Protein AF-A0A1I6QW12-F1 (afdb_monomer_lite)

Sequence (190 aa):
MIPVTSSFINIHQKLDKLRIGLKKIKLLVENQDINAIDSLYLLLKDVEDTFRKNQINEYVQLASYRSKILASQIAYDRKVPLKSDQLDTVLNILPSANQTLNNVMKPLEDRIQESQIIIKMLVNKAYDSNMIQWNDGLNFPDFIHALWRLFLKHENFKQQTLLVLDRITEDDALQLLAKEVNQAQVSKQY

Foldseek 3Di:
DFDQPDFLVVLLVQLVVLLVLLVVLVVCLVVLNLVSLVSLLVSLVSVLVSCVVRVNPLSVVSVVLNVLSVVVVVVCVPDNDDSVVSSVSSVVVSVVSSVSSCVVNVLSVVLLVLLLVLLLVLLVVCVVVVVDDDDPPDDLLVSLVVSLVCLCPPPVRNVSSVVNSVRHPPVSSSVSNSVSNVVVVVVVVD

Organism: NCBI:txid376730

pLDDT: mean 86.82, std 12.02, range [39.28, 96.5]

Secondary structure (DSSP, 8-state):
---TTS-HHHHHHHHHHHHHHHHHHHHHHHTT-THHHHHHHHHHHHHHHHHHHTT-TTHHHHHHHHHHHHHHHHTTTTS---HHHHHHHHHHHHHHHHHHHHHHHHHHHHHHHHHHHHHHHHHHHHHHTT-----TTS-HHHHHHHHHHHHHHSHHHHHHHHHHHTTS-HHHHHHHHHHHHHHHHHHT--

Radius of gyration: 22.64 Å; chains: 1; bounding box: 50×29×68 Å

Structure (mmCIF, N/CA/C/O backbone):
data_AF-A0A1I6QW12-F1
#
_entry.id   AF-A0A1I6QW12-F1
#
loop_
_atom_site.group_PDB
_atom_site.id
_atom_site.type_symbol
_atom_site.label_atom_id
_atom_site.label_alt_id
_atom_site.label_comp_id
_atom_site.label_asym_id
_atom_site.label_entity_id
_atom_site.label_seq_id
_atom_site.pdbx_PDB_ins_code
_atom_site.Cartn_x
_atom_site.Cartn_y
_atom_site.Cartn_z
_atom_site.occupancy
_atom_site.B_iso_or_equiv
_atom_site.auth_seq_id
_atom_site.auth_comp_id
_atom_site.auth_asym_id
_atom_site.auth_atom_id
_atom_site.pdbx_PDB_model_num
ATOM 1 N N . MET A 1 1 ? -7.940 9.978 -7.496 1.00 49.19 1 MET A N 1
ATOM 2 C CA . MET A 1 1 ? -8.727 9.742 -6.266 1.00 49.19 1 MET A CA 1
ATOM 3 C C . MET A 1 1 ? -8.928 8.243 -6.170 1.00 49.19 1 MET A C 1
ATOM 5 O O . MET A 1 1 ? -9.437 7.681 -7.128 1.00 49.19 1 MET A O 1
ATOM 9 N N . ILE A 1 2 ? -8.443 7.593 -5.110 1.00 58.66 2 ILE A N 1
ATOM 10 C CA . ILE A 1 2 ? -8.589 6.137 -4.952 1.00 58.66 2 ILE A CA 1
ATOM 11 C C . ILE A 1 2 ? -10.010 5.870 -4.450 1.00 58.66 2 ILE A C 1
ATOM 13 O O . ILE A 1 2 ? -10.412 6.512 -3.475 1.00 58.66 2 ILE A O 1
ATOM 17 N N . PRO A 1 3 ? -10.790 5.000 -5.111 1.00 59.12 3 PRO A N 1
ATOM 18 C CA . PRO A 1 3 ? -12.142 4.699 -4.670 1.00 59.12 3 PRO A CA 1
ATOM 19 C C . PRO A 1 3 ? -12.113 4.061 -3.276 1.00 59.12 3 PRO A C 1
ATOM 21 O O . PRO A 1 3 ? -11.285 3.197 -2.993 1.00 59.12 3 PRO A O 1
ATOM 24 N N . VAL A 1 4 ? -13.055 4.462 -2.417 1.00 56.00 4 VAL A N 1
ATOM 25 C CA . VAL A 1 4 ? -13.191 3.978 -1.025 1.00 56.00 4 VAL A CA 1
ATOM 26 C C . VAL A 1 4 ? -13.563 2.485 -0.960 1.00 56.00 4 VAL A C 1
ATOM 28 O O . VAL A 1 4 ? -13.668 1.910 0.107 1.00 56.00 4 VAL A O 1
ATOM 31 N N . THR A 1 5 ? -13.747 1.816 -2.098 1.00 56.94 5 THR A N 1
ATOM 32 C CA . THR A 1 5 ? -14.030 0.376 -2.176 1.00 56.94 5 THR A CA 1
ATOM 33 C C . THR A 1 5 ? -12.775 -0.495 -2.194 1.00 56.94 5 THR A C 1
ATOM 35 O O . THR A 1 5 ? -12.882 -1.707 -2.032 1.00 56.94 5 THR A O 1
ATOM 38 N N . SER A 1 6 ? -11.592 0.078 -2.427 1.00 73.75 6 SER A N 1
ATOM 39 C CA . SER A 1 6 ? -10.341 -0.682 -2.450 1.00 73.75 6 SER A CA 1
ATOM 40 C C . SER A 1 6 ? -9.629 -0.606 -1.103 1.00 73.75 6 SER A C 1
ATOM 42 O O . SER A 1 6 ? -9.458 0.483 -0.564 1.00 73.75 6 SER A O 1
ATOM 44 N N . SER A 1 7 ? -9.151 -1.745 -0.594 1.00 86.00 7 SER A N 1
ATOM 45 C CA . SER A 1 7 ? -8.370 -1.789 0.650 1.00 86.00 7 SER A CA 1
ATOM 46 C C . SER A 1 7 ? -7.089 -0.955 0.530 1.00 86.00 7 SER A C 1
ATOM 48 O O . SER A 1 7 ? -6.171 -1.282 -0.231 1.00 86.00 7 SER A O 1
ATOM 50 N N . PHE A 1 8 ? -7.026 0.121 1.311 1.00 85.56 8 PHE A N 1
ATOM 51 C CA . PHE A 1 8 ? -5.913 1.064 1.358 1.00 85.56 8 PHE A CA 1
ATOM 52 C C . PHE A 1 8 ? -4.656 0.375 1.888 1.00 85.56 8 PHE A C 1
ATOM 54 O O . PHE A 1 8 ? -3.565 0.595 1.358 1.00 85.56 8 PHE A O 1
ATOM 61 N N . ILE A 1 9 ? -4.810 -0.507 2.881 1.00 88.56 9 ILE A N 1
ATOM 62 C CA . ILE A 1 9 ? -3.699 -1.244 3.490 1.00 88.56 9 ILE A CA 1
ATOM 63 C C . ILE A 1 9 ? -3.095 -2.225 2.485 1.00 88.56 9 ILE A C 1
ATOM 65 O O . ILE A 1 9 ? -1.875 -2.259 2.318 1.00 88.56 9 ILE A O 1
ATOM 69 N N . ASN A 1 10 ? -3.922 -2.979 1.759 1.00 88.69 10 ASN A N 1
ATOM 70 C CA . ASN A 1 10 ? -3.430 -3.928 0.759 1.00 88.69 10 ASN A CA 1
ATOM 71 C C . ASN A 1 10 ? -2.716 -3.222 -0.399 1.00 88.69 10 ASN A C 1
ATOM 73 O O . ASN A 1 10 ? -1.667 -3.689 -0.856 1.00 88.69 10 ASN A O 1
ATOM 77 N N . ILE A 1 11 ? -3.251 -2.084 -0.861 1.00 90.44 11 ILE A N 1
ATOM 78 C CA . ILE A 1 11 ? -2.575 -1.258 -1.868 1.00 90.44 11 ILE A CA 1
ATOM 79 C C . ILE A 1 11 ? -1.228 -0.788 -1.319 1.00 90.44 11 ILE A C 1
ATOM 81 O O . ILE A 1 11 ? -0.208 -1.008 -1.971 1.00 90.44 11 ILE A O 1
ATOM 85 N N . HIS A 1 12 ? -1.201 -0.196 -0.122 1.00 91.50 12 HIS A N 1
ATOM 86 C CA . HIS A 1 12 ? 0.024 0.310 0.500 1.00 91.50 12 HIS A CA 1
ATOM 87 C C . HIS A 1 12 ? 1.099 -0.775 0.629 1.00 91.50 12 HIS A C 1
ATOM 89 O O . HIS A 1 12 ? 2.212 -0.585 0.143 1.00 91.50 12 HIS A O 1
ATOM 95 N N . GLN A 1 13 ? 0.754 -1.949 1.162 1.00 90.00 13 GLN A N 1
ATOM 96 C CA . GLN A 1 13 ? 1.680 -3.078 1.302 1.00 90.00 13 GLN A CA 1
ATOM 97 C C . GLN A 1 13 ? 2.238 -3.550 -0.043 1.00 90.00 13 GLN A C 1
ATOM 99 O O . GLN A 1 13 ? 3.419 -3.893 -0.156 1.00 90.00 13 GLN A O 1
ATOM 104 N N . LYS A 1 14 ? 1.398 -3.588 -1.082 1.00 90.94 14 LYS A N 1
ATOM 105 C CA . LYS A 1 14 ? 1.844 -3.976 -2.420 1.00 90.94 14 LYS A CA 1
ATOM 106 C C . LYS A 1 14 ? 2.794 -2.934 -3.008 1.00 90.94 14 LYS A C 1
ATOM 108 O O . LYS A 1 14 ? 3.833 -3.304 -3.553 1.00 90.94 14 LYS A O 1
ATOM 113 N N . LEU A 1 15 ? 2.468 -1.651 -2.870 1.00 91.75 15 LEU A N 1
ATOM 114 C CA . LEU A 1 15 ? 3.310 -0.552 -3.338 1.00 91.75 15 LEU A CA 1
ATOM 115 C C . LEU A 1 15 ? 4.634 -0.471 -2.571 1.00 91.75 15 LEU A C 1
ATOM 117 O O . LEU A 1 15 ? 5.663 -0.204 -3.185 1.00 91.75 15 LEU A O 1
ATOM 121 N N . ASP A 1 16 ? 4.654 -0.796 -1.279 1.00 91.69 16 ASP A N 1
ATOM 122 C CA . ASP A 1 16 ? 5.886 -0.832 -0.490 1.00 91.69 16 ASP A CA 1
ATOM 123 C C . ASP A 1 16 ? 6.863 -1.919 -0.974 1.00 91.69 16 ASP A C 1
ATOM 125 O O . ASP A 1 16 ? 8.057 -1.661 -1.156 1.00 91.69 16 ASP A O 1
ATOM 129 N N . LYS A 1 17 ? 6.359 -3.113 -1.318 1.00 90.69 17 LYS A N 1
ATOM 130 C CA . LYS A 1 17 ? 7.177 -4.160 -1.963 1.00 90.69 17 LYS A CA 1
ATOM 131 C C . LYS A 1 17 ? 7.784 -3.673 -3.281 1.00 90.69 17 LYS A C 1
ATOM 133 O O . LYS A 1 17 ? 8.955 -3.935 -3.559 1.00 90.69 17 LYS A O 1
ATOM 138 N N . LEU A 1 18 ? 7.011 -2.933 -4.075 1.00 89.50 18 LEU A N 1
ATOM 139 C CA . LEU A 1 18 ? 7.469 -2.380 -5.352 1.00 89.50 18 LEU A CA 1
ATOM 140 C C . LEU A 1 18 ? 8.485 -1.240 -5.149 1.00 89.50 18 LEU A C 1
ATOM 142 O O . LEU A 1 18 ? 9.476 -1.166 -5.875 1.00 89.50 18 LEU A O 1
ATOM 146 N N . ARG A 1 19 ? 8.324 -0.422 -4.100 1.00 91.38 19 ARG A N 1
ATOM 147 C CA . ARG A 1 19 ? 9.298 0.596 -3.668 1.00 91.38 19 ARG A CA 1
ATOM 148 C C . ARG A 1 19 ? 10.650 -0.025 -3.313 1.00 91.38 19 ARG A C 1
ATOM 150 O O . ARG A 1 19 ? 11.693 0.513 -3.683 1.00 91.38 19 ARG A O 1
ATOM 157 N N . ILE A 1 20 ? 10.654 -1.177 -2.638 1.00 92.31 20 ILE A N 1
ATOM 158 C CA . ILE A 1 20 ? 11.878 -1.956 -2.379 1.00 92.31 20 ILE A CA 1
ATOM 159 C C . ILE A 1 20 ? 12.493 -2.451 -3.698 1.00 92.31 20 ILE A C 1
ATOM 161 O O . ILE A 1 20 ? 13.712 -2.397 -3.860 1.00 92.31 20 ILE A O 1
ATOM 165 N N . GLY A 1 21 ? 11.669 -2.880 -4.658 1.00 92.19 21 GLY A N 1
ATOM 166 C CA . GLY A 1 21 ? 12.107 -3.250 -6.008 1.00 92.19 21 GLY A CA 1
ATOM 167 C C . GLY A 1 21 ? 12.866 -2.127 -6.723 1.00 92.19 21 GLY A C 1
ATOM 168 O O . GLY A 1 21 ? 13.949 -2.368 -7.253 1.00 92.19 21 GLY A O 1
ATOM 169 N N . LEU A 1 22 ? 12.371 -0.885 -6.660 1.00 91.81 22 LEU A N 1
ATOM 170 C CA . LEU A 1 22 ? 13.052 0.277 -7.256 1.00 91.81 22 LEU A CA 1
ATOM 171 C C . LEU A 1 22 ? 14.438 0.517 -6.642 1.00 91.81 22 LEU A C 1
ATOM 173 O O . LEU A 1 22 ? 15.385 0.826 -7.364 1.00 91.81 22 LEU A O 1
ATOM 177 N N . LYS A 1 23 ? 14.592 0.320 -5.326 1.00 92.31 23 LYS A N 1
ATOM 178 C CA . LYS A 1 23 ? 15.905 0.412 -4.662 1.00 92.31 23 LYS A CA 1
ATOM 179 C C . LYS A 1 23 ? 16.877 -0.652 -5.175 1.00 92.31 23 LYS A C 1
ATOM 181 O O . LYS A 1 23 ? 18.044 -0.347 -5.386 1.00 92.31 23 LYS A O 1
ATOM 186 N N . LYS A 1 24 ? 16.400 -1.879 -5.411 1.00 94.12 24 LYS A N 1
ATOM 187 C CA . LYS A 1 24 ? 17.226 -2.956 -5.981 1.00 94.12 24 LYS A CA 1
ATOM 188 C C . LYS A 1 24 ? 17.674 -2.630 -7.404 1.00 94.12 24 LYS A C 1
ATOM 190 O O . LYS A 1 24 ? 18.840 -2.815 -7.718 1.00 94.12 24 LYS A O 1
ATOM 195 N N . ILE A 1 25 ? 16.783 -2.089 -8.235 1.00 94.06 25 ILE A N 1
ATOM 196 C CA . ILE A 1 25 ? 17.134 -1.665 -9.599 1.00 94.06 25 ILE A CA 1
ATOM 197 C C . ILE A 1 25 ? 18.192 -0.565 -9.569 1.00 94.06 25 ILE A C 1
ATOM 199 O O . ILE A 1 25 ? 19.127 -0.615 -10.358 1.00 94.06 25 ILE A O 1
ATOM 203 N N . LYS A 1 26 ? 18.095 0.390 -8.636 1.00 92.81 26 LYS A N 1
ATOM 204 C CA . LYS A 1 26 ? 19.129 1.419 -8.466 1.00 92.81 26 LYS A CA 1
ATOM 205 C C . LYS A 1 26 ? 20.518 0.802 -8.262 1.00 92.81 26 LYS A C 1
ATOM 207 O O . LYS A 1 26 ? 21.461 1.237 -8.907 1.00 92.81 26 LYS A O 1
ATOM 212 N N . LEU A 1 27 ? 20.623 -0.240 -7.434 1.00 93.31 27 LEU A N 1
ATOM 213 C CA . LEU A 1 27 ? 21.887 -0.954 -7.211 1.00 93.31 27 LEU A CA 1
ATOM 214 C C . LEU A 1 27 ? 22.385 -1.662 -8.480 1.00 93.31 27 LEU A C 1
ATOM 216 O O . LEU A 1 27 ? 23.578 -1.643 -8.759 1.00 93.31 27 LEU A O 1
ATOM 220 N N . LEU A 1 28 ? 21.489 -2.272 -9.266 1.00 93.75 28 LEU A N 1
ATOM 221 C CA . LEU A 1 28 ? 21.859 -2.893 -10.546 1.00 93.75 28 LEU A CA 1
ATOM 222 C C . LEU A 1 28 ? 22.444 -1.858 -11.513 1.00 93.75 28 LEU A C 1
ATOM 224 O O . LEU A 1 28 ? 23.488 -2.088 -12.114 1.00 93.75 28 LEU A O 1
ATOM 228 N N . VAL A 1 29 ? 21.803 -0.695 -11.605 1.00 91.44 29 VAL A N 1
ATOM 229 C CA . VAL A 1 29 ? 22.266 0.429 -12.423 1.00 91.44 29 VAL A CA 1
ATOM 230 C C . VAL A 1 29 ? 23.634 0.939 -11.966 1.00 91.44 29 VAL A C 1
ATOM 232 O O . VAL A 1 29 ? 24.519 1.124 -12.795 1.00 91.44 29 VAL A O 1
ATOM 235 N N . GLU A 1 30 ? 23.823 1.142 -10.659 1.00 90.50 30 GLU A N 1
ATOM 236 C CA . GLU A 1 30 ? 25.103 1.574 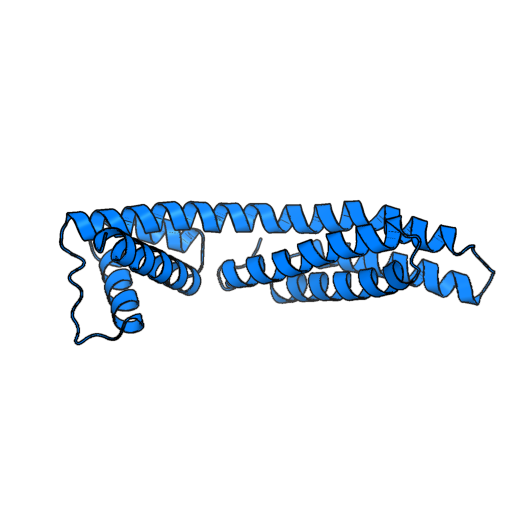-10.073 1.00 90.50 30 GLU A CA 1
ATOM 237 C C . GLU A 1 30 ? 26.239 0.581 -10.375 1.00 90.50 30 GLU A C 1
ATOM 239 O O . GLU A 1 30 ? 27.379 0.990 -10.583 1.00 90.50 30 GLU A O 1
ATOM 244 N N . ASN A 1 31 ? 25.910 -0.708 -10.487 1.00 92.19 31 ASN A N 1
ATOM 245 C CA . ASN A 1 31 ? 26.838 -1.779 -10.850 1.00 92.19 31 ASN A CA 1
ATOM 246 C C . ASN A 1 31 ? 26.972 -2.004 -12.368 1.00 92.19 31 ASN A C 1
ATOM 248 O O . ASN A 1 31 ? 27.612 -2.969 -12.781 1.00 92.19 31 ASN A O 1
ATOM 252 N N . GLN A 1 32 ? 26.368 -1.146 -13.198 1.00 88.62 32 GLN A N 1
ATOM 253 C CA . GLN A 1 32 ? 26.320 -1.283 -14.660 1.00 88.62 32 GLN A CA 1
ATOM 254 C C . GLN A 1 32 ? 25.741 -2.629 -15.145 1.00 88.62 32 GLN A C 1
ATOM 256 O O . GLN A 1 32 ? 26.086 -3.121 -16.221 1.00 88.62 32 GLN A O 1
ATOM 261 N N . ASP A 1 33 ? 24.845 -3.234 -14.361 1.00 90.44 33 ASP A N 1
ATOM 262 C CA . ASP A 1 33 ? 24.196 -4.496 -14.706 1.00 90.44 33 ASP A CA 1
ATOM 263 C C . ASP A 1 33 ? 23.047 -4.258 -15.699 1.00 90.44 33 ASP A C 1
ATOM 265 O O . ASP A 1 33 ? 22.054 -3.589 -15.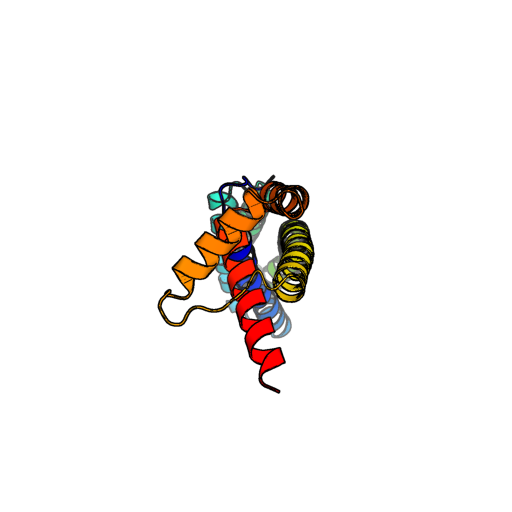401 1.00 90.44 33 ASP A O 1
ATOM 269 N N . ILE A 1 34 ? 23.163 -4.860 -16.885 1.00 85.56 34 ILE A N 1
ATOM 270 C CA . ILE A 1 34 ? 22.185 -4.758 -17.975 1.00 85.56 34 ILE A CA 1
ATOM 271 C C . ILE A 1 34 ? 20.803 -5.307 -17.587 1.00 85.56 34 ILE A C 1
ATOM 273 O O . ILE A 1 34 ? 19.784 -4.847 -18.108 1.00 85.56 34 ILE A O 1
ATOM 277 N N . ASN A 1 35 ? 20.744 -6.223 -16.614 1.00 90.50 35 ASN A N 1
ATOM 278 C CA . ASN A 1 35 ? 19.494 -6.767 -16.087 1.00 90.50 35 ASN A CA 1
ATOM 279 C C . ASN A 1 35 ? 18.615 -5.685 -15.441 1.00 90.50 35 ASN A C 1
ATOM 281 O O . ASN A 1 35 ? 17.418 -5.906 -15.238 1.00 90.50 35 ASN A O 1
ATOM 285 N N . ALA A 1 36 ? 19.171 -4.505 -15.133 1.00 92.12 36 ALA A N 1
ATOM 286 C CA . ALA A 1 36 ? 18.418 -3.355 -14.649 1.00 92.12 36 ALA A CA 1
ATOM 287 C C . ALA A 1 36 ? 17.287 -2.937 -15.602 1.00 92.12 36 ALA A C 1
ATOM 289 O O . ALA A 1 36 ? 16.239 -2.490 -15.137 1.00 92.12 36 ALA A O 1
ATOM 290 N N . ILE A 1 37 ? 17.480 -3.100 -16.915 1.00 90.81 37 ILE A N 1
ATOM 291 C CA . ILE A 1 37 ? 16.524 -2.679 -17.948 1.00 90.81 37 ILE A CA 1
ATOM 292 C C . ILE A 1 37 ? 15.252 -3.526 -17.866 1.00 90.81 37 ILE A C 1
ATOM 294 O O . ILE A 1 37 ? 14.162 -2.992 -17.644 1.00 90.81 37 ILE A O 1
ATOM 298 N N . ASP A 1 38 ? 15.397 -4.848 -17.968 1.00 92.00 38 ASP A N 1
ATOM 299 C CA . ASP A 1 38 ? 14.269 -5.781 -17.906 1.00 92.00 38 ASP A CA 1
ATOM 300 C C . ASP A 1 38 ? 13.627 -5.784 -16.516 1.00 92.00 38 ASP A C 1
ATOM 302 O O . ASP A 1 38 ? 12.400 -5.792 -16.389 1.00 92.00 38 ASP A O 1
ATOM 306 N N . SER A 1 39 ? 14.446 -5.680 -15.464 1.00 94.38 39 SER A N 1
ATOM 307 C CA . SER A 1 39 ? 13.958 -5.574 -14.086 1.00 94.38 39 SER A CA 1
ATOM 308 C C . SER A 1 39 ? 13.086 -4.335 -13.890 1.00 94.38 39 SER A C 1
ATOM 310 O O . SER A 1 39 ? 12.017 -4.428 -13.284 1.00 94.38 39 SER A O 1
ATOM 312 N N . LEU A 1 40 ? 13.499 -3.177 -14.421 1.00 95.12 40 LEU A N 1
ATOM 313 C CA . LEU A 1 40 ? 12.692 -1.960 -14.356 1.00 95.12 40 LEU A CA 1
ATOM 314 C C . LEU A 1 40 ? 11.428 -2.079 -15.197 1.00 95.12 40 LEU A C 1
ATOM 316 O O . LEU A 1 40 ? 10.360 -1.687 -14.732 1.00 95.12 40 LEU A O 1
ATOM 320 N N . TYR A 1 41 ? 11.515 -2.642 -16.400 1.00 95.00 41 TYR A N 1
ATOM 321 C CA . TYR A 1 41 ? 10.349 -2.832 -17.255 1.00 95.00 41 TYR A CA 1
ATOM 322 C C . TYR A 1 41 ? 9.264 -3.684 -16.578 1.00 95.00 41 TYR A C 1
ATOM 324 O O . TYR A 1 41 ? 8.090 -3.297 -16.565 1.00 95.00 41 TYR A O 1
ATOM 332 N N . LEU A 1 42 ? 9.654 -4.820 -15.989 1.00 95.50 42 LEU A N 1
ATOM 333 C CA . LEU A 1 42 ? 8.744 -5.720 -15.280 1.00 95.50 42 LEU A CA 1
ATOM 334 C C . LEU A 1 42 ? 8.187 -5.076 -14.010 1.00 95.50 42 LEU A C 1
ATOM 336 O O . LEU A 1 42 ? 6.980 -5.119 -13.783 1.00 95.50 42 LEU A O 1
ATOM 340 N N . LEU A 1 43 ? 9.031 -4.403 -13.225 1.00 96.25 43 LEU A N 1
ATOM 341 C CA . LEU A 1 43 ? 8.568 -3.727 -12.019 1.00 96.25 43 LEU A CA 1
ATOM 342 C C . LEU A 1 43 ? 7.563 -2.615 -12.344 1.00 96.25 43 LEU A C 1
ATOM 344 O O . LEU A 1 43 ? 6.525 -2.513 -11.695 1.00 96.25 43 LEU A O 1
ATOM 348 N N . LEU A 1 44 ? 7.829 -1.798 -13.368 1.00 95.94 44 LEU A N 1
ATOM 349 C CA . LEU A 1 44 ? 6.898 -0.755 -13.803 1.00 95.94 44 LEU A CA 1
ATOM 350 C C . LEU A 1 44 ? 5.569 -1.341 -14.277 1.00 95.94 44 LEU A C 1
ATOM 352 O O . LEU A 1 44 ? 4.532 -0.726 -14.039 1.00 95.94 44 LEU A O 1
ATOM 356 N N . LYS A 1 45 ? 5.580 -2.521 -14.909 1.00 96.50 45 LYS A N 1
ATOM 357 C CA . LYS A 1 45 ? 4.355 -3.234 -15.288 1.00 96.50 45 LYS A CA 1
ATOM 358 C C . LYS A 1 45 ? 3.542 -3.614 -14.052 1.00 96.50 45 LYS A C 1
ATOM 360 O O . LYS A 1 45 ? 2.341 -3.369 -14.024 1.00 96.50 45 LYS A O 1
ATOM 365 N N . ASP A 1 46 ? 4.187 -4.135 -13.012 1.00 95.94 46 ASP A N 1
ATOM 366 C CA . ASP A 1 46 ? 3.503 -4.510 -11.771 1.00 95.94 46 ASP A CA 1
ATOM 367 C C . ASP A 1 46 ? 2.910 -3.298 -11.035 1.00 95.94 46 ASP A C 1
ATOM 369 O O . ASP A 1 46 ? 1.804 -3.382 -10.478 1.00 95.94 46 ASP A O 1
ATOM 373 N N . VAL A 1 47 ? 3.613 -2.158 -11.040 1.00 94.31 47 VAL A N 1
ATOM 374 C CA . VAL A 1 47 ? 3.086 -0.897 -10.490 1.00 94.31 47 VAL A CA 1
ATOM 375 C C . VAL A 1 47 ? 1.910 -0.411 -11.340 1.00 94.31 47 VAL A C 1
ATOM 377 O O . VAL A 1 47 ? 0.855 -0.104 -10.790 1.00 94.31 47 VAL A O 1
ATOM 380 N N . GLU A 1 48 ? 2.048 -0.401 -12.667 1.00 94.56 48 GLU A N 1
ATOM 381 C CA . GLU A 1 48 ? 1.000 0.013 -13.606 1.00 94.56 48 GLU A CA 1
ATOM 382 C C . GLU A 1 48 ? -0.270 -0.826 -13.439 1.00 94.56 48 GLU A C 1
ATOM 384 O O . GLU A 1 48 ? -1.359 -0.270 -13.307 1.00 94.56 48 GLU A O 1
ATOM 389 N N . ASP A 1 49 ? -0.144 -2.151 -13.374 1.00 94.62 49 ASP A N 1
ATOM 390 C CA . ASP A 1 49 ? -1.273 -3.061 -13.179 1.00 94.62 49 ASP A CA 1
ATOM 391 C C . ASP A 1 49 ? -1.931 -2.846 -11.812 1.00 94.62 49 ASP A C 1
ATOM 393 O O . ASP A 1 49 ? -3.153 -2.931 -11.683 1.00 94.62 49 ASP A O 1
ATOM 397 N N . THR A 1 50 ? -1.141 -2.536 -10.780 1.00 93.38 50 THR A N 1
ATOM 398 C CA . THR A 1 50 ? -1.668 -2.182 -9.454 1.00 93.38 50 THR A CA 1
ATOM 399 C C . THR A 1 50 ? -2.443 -0.872 -9.501 1.00 93.38 50 THR A C 1
ATOM 401 O O . THR A 1 50 ? -3.539 -0.796 -8.947 1.00 93.38 50 THR A O 1
ATOM 404 N N . PHE A 1 51 ? -1.917 0.138 -10.189 1.00 94.06 51 PHE A N 1
ATOM 405 C CA . PHE A 1 51 ? -2.573 1.431 -10.332 1.00 94.06 51 PHE A CA 1
ATOM 406 C C . PHE A 1 51 ? -3.861 1.314 -11.147 1.00 94.06 51 PHE A C 1
ATOM 408 O O . PHE A 1 51 ? -4.914 1.759 -10.697 1.00 94.06 51 PHE A O 1
ATOM 415 N N . ARG A 1 52 ? -3.820 0.621 -12.289 1.00 93.06 52 ARG A N 1
ATOM 416 C CA . ARG A 1 52 ? -4.984 0.400 -13.154 1.00 93.06 52 ARG A CA 1
ATOM 417 C C . ARG A 1 52 ? -6.105 -0.339 -12.425 1.00 93.06 52 ARG A C 1
ATOM 419 O O . ARG A 1 52 ? -7.247 0.108 -12.474 1.00 93.06 52 ARG A O 1
ATOM 426 N N . LYS A 1 53 ? -5.788 -1.426 -11.707 1.00 92.12 53 LYS A N 1
ATOM 427 C CA . LYS A 1 53 ? -6.778 -2.199 -10.926 1.00 92.12 53 LYS A CA 1
ATOM 428 C C . LYS A 1 53 ? -7.476 -1.363 -9.853 1.00 92.12 53 LYS A C 1
ATOM 430 O O . LYS A 1 53 ? -8.624 -1.640 -9.534 1.00 92.12 53 LYS A O 1
ATOM 435 N N . ASN A 1 54 ? -6.798 -0.347 -9.322 1.00 89.31 54 ASN A N 1
ATOM 436 C CA . ASN A 1 54 ? -7.312 0.526 -8.267 1.00 89.31 54 ASN A CA 1
ATOM 437 C C . ASN A 1 54 ? -7.713 1.920 -8.775 1.00 89.31 54 ASN A C 1
ATOM 439 O O . ASN A 1 54 ? -7.874 2.832 -7.970 1.00 89.31 54 ASN A O 1
ATOM 443 N N . GLN A 1 55 ? -7.870 2.093 -10.095 1.00 90.44 55 GLN A N 1
ATOM 444 C CA . GLN A 1 55 ? -8.301 3.350 -10.725 1.00 90.44 55 GLN A CA 1
ATOM 445 C C . GLN A 1 55 ? -7.405 4.560 -10.374 1.00 90.44 55 GLN A C 1
ATOM 447 O O . GLN A 1 55 ? -7.860 5.697 -10.259 1.00 90.44 55 GLN A O 1
ATOM 452 N N . ILE A 1 56 ? -6.104 4.316 -10.206 1.00 91.94 56 ILE A N 1
ATOM 453 C CA . ILE A 1 56 ? -5.075 5.328 -9.934 1.00 91.94 56 ILE A CA 1
ATOM 454 C C . ILE A 1 56 ? -4.531 5.833 -11.271 1.00 91.94 56 ILE A C 1
ATOM 456 O O . ILE A 1 56 ? -3.794 5.115 -11.943 1.00 91.94 56 ILE A O 1
ATOM 460 N N . ASN A 1 57 ? -4.896 7.053 -11.667 1.00 92.88 57 ASN A N 1
ATOM 461 C CA . ASN A 1 57 ? -4.654 7.616 -13.006 1.00 92.88 57 ASN A CA 1
ATOM 462 C C . ASN A 1 57 ? -3.174 7.694 -13.416 1.00 92.88 57 ASN A C 1
ATOM 464 O O . ASN A 1 57 ? -2.851 7.683 -14.604 1.00 92.88 57 ASN A O 1
ATOM 468 N N . GLU A 1 58 ? -2.265 7.713 -12.448 1.00 94.06 58 GLU A N 1
ATOM 469 C CA . GLU A 1 58 ? -0.817 7.716 -12.629 1.00 94.06 58 GLU A CA 1
ATOM 470 C C . GLU A 1 58 ? -0.306 6.473 -13.394 1.00 94.06 58 GLU A C 1
ATOM 472 O O . GLU A 1 58 ? 0.839 6.464 -13.852 1.00 94.06 58 GLU A O 1
ATOM 477 N N . TYR A 1 59 ? -1.149 5.450 -13.625 1.00 94.50 59 TYR A N 1
ATOM 478 C CA . TYR A 1 59 ? -0.820 4.302 -14.483 1.00 94.50 59 TYR A CA 1
ATOM 479 C C . TYR A 1 59 ? -0.389 4.730 -15.897 1.00 94.50 59 TYR A C 1
ATOM 481 O O . TYR A 1 59 ? 0.464 4.084 -16.502 1.00 94.50 59 TYR A O 1
ATOM 489 N N . VAL A 1 60 ? -0.933 5.835 -16.424 1.00 94.31 60 VAL A N 1
ATOM 490 C CA . VAL A 1 60 ? -0.586 6.362 -17.759 1.00 94.31 60 VAL A CA 1
ATOM 491 C C . VAL A 1 60 ? 0.875 6.813 -17.814 1.00 94.31 60 VAL A C 1
ATOM 493 O O . VAL A 1 60 ? 1.577 6.604 -18.809 1.00 94.31 60 VAL A O 1
ATOM 496 N N . GLN A 1 61 ? 1.360 7.408 -16.725 1.00 94.44 61 GLN A N 1
ATOM 497 C CA . GLN A 1 61 ? 2.741 7.857 -16.623 1.00 94.44 61 GLN A CA 1
ATOM 498 C C . GLN A 1 61 ? 3.703 6.660 -16.555 1.00 94.44 61 GLN A C 1
ATOM 500 O O . GLN A 1 61 ? 4.729 6.657 -17.234 1.00 94.44 61 GLN A O 1
ATOM 505 N N . LEU A 1 62 ? 3.325 5.599 -15.835 1.00 95.50 62 LEU A N 1
ATOM 506 C CA . LEU A 1 62 ? 4.090 4.347 -15.770 1.00 95.50 62 LEU A CA 1
ATOM 507 C C . LEU A 1 62 ? 4.156 3.631 -17.126 1.00 95.50 62 LEU A C 1
ATOM 509 O O . LEU A 1 62 ? 5.235 3.205 -17.542 1.00 95.50 62 LEU A O 1
ATOM 513 N N . ALA A 1 63 ? 3.040 3.581 -17.859 1.00 94.69 63 ALA A N 1
ATOM 514 C CA . ALA A 1 63 ? 3.009 3.062 -19.226 1.00 94.69 63 ALA A CA 1
ATOM 515 C C . ALA A 1 63 ? 3.941 3.864 -20.154 1.00 94.69 63 ALA A C 1
ATOM 517 O O . ALA A 1 63 ? 4.663 3.297 -20.974 1.00 94.69 63 ALA A O 1
ATOM 518 N N . SER A 1 64 ? 3.988 5.188 -19.981 1.00 95.81 64 SER A N 1
ATOM 519 C CA . SER A 1 64 ? 4.886 6.061 -20.745 1.00 95.81 64 SER A CA 1
ATOM 520 C C . SER A 1 64 ? 6.362 5.775 -20.445 1.00 95.81 64 SER A C 1
ATOM 522 O O . SER A 1 64 ? 7.181 5.757 -21.363 1.00 95.81 64 SER A O 1
ATOM 524 N N . TYR A 1 65 ? 6.720 5.505 -19.186 1.00 95.81 65 TYR A N 1
ATOM 525 C CA . TYR A 1 65 ? 8.075 5.083 -18.819 1.00 95.81 65 TYR A CA 1
ATOM 526 C C . TYR A 1 65 ? 8.452 3.743 -19.452 1.00 95.81 65 TYR A C 1
ATOM 528 O O . TYR A 1 65 ? 9.524 3.629 -20.042 1.00 95.81 65 TYR A O 1
ATOM 536 N N . ARG A 1 66 ? 7.556 2.754 -19.419 1.00 94.69 66 ARG A N 1
ATOM 537 C CA . ARG A 1 66 ? 7.785 1.454 -20.069 1.00 94.69 66 ARG A CA 1
ATOM 538 C C . ARG A 1 66 ? 7.992 1.581 -21.573 1.00 94.69 66 ARG A C 1
ATOM 540 O O . ARG A 1 66 ? 8.891 0.943 -22.108 1.00 94.69 66 ARG A O 1
ATOM 547 N N . SER A 1 67 ? 7.217 2.431 -22.244 1.00 93.50 67 SER A N 1
ATOM 548 C CA . SER A 1 67 ? 7.393 2.702 -23.676 1.00 93.50 67 SER A CA 1
ATOM 549 C C . SER A 1 67 ? 8.770 3.290 -23.995 1.00 93.50 67 SER A C 1
ATOM 551 O O . SER A 1 67 ? 9.358 2.928 -25.009 1.00 93.50 67 SER A O 1
ATOM 553 N N . LYS A 1 68 ? 9.326 4.145 -23.123 1.00 92.69 68 LYS A N 1
ATOM 554 C CA . LYS A 1 68 ? 10.692 4.677 -23.283 1.00 92.69 68 LYS A CA 1
ATOM 555 C C . LYS A 1 68 ? 11.761 3.589 -23.146 1.00 92.69 68 LYS A C 1
ATOM 557 O O . LYS A 1 68 ? 12.709 3.593 -23.922 1.00 92.69 68 LYS A O 1
ATOM 562 N N . ILE A 1 69 ? 11.583 2.652 -22.211 1.00 91.50 69 ILE A N 1
ATOM 563 C CA . ILE A 1 69 ? 12.478 1.491 -22.057 1.00 91.50 69 ILE A CA 1
ATOM 564 C C . ILE A 1 69 ? 12.414 0.596 -23.302 1.00 91.50 69 ILE A C 1
ATOM 566 O O . ILE A 1 69 ? 13.442 0.249 -23.867 1.00 91.50 69 ILE A O 1
ATOM 570 N N . LEU A 1 70 ? 11.213 0.283 -23.795 1.00 89.69 70 LEU A N 1
ATOM 571 C CA . LEU A 1 70 ? 11.064 -0.514 -25.018 1.00 89.69 70 LEU A CA 1
ATOM 572 C C . LEU A 1 70 ? 11.676 0.177 -26.239 1.00 89.69 70 LEU A C 1
ATOM 574 O O . LEU A 1 70 ? 12.295 -0.476 -27.072 1.00 89.69 70 LEU A O 1
ATOM 578 N N . ALA A 1 71 ? 11.526 1.498 -26.359 1.00 87.19 71 ALA A N 1
ATOM 579 C CA . ALA A 1 71 ? 12.108 2.248 -27.466 1.00 87.19 71 ALA A CA 1
ATOM 580 C C . ALA A 1 71 ? 13.646 2.184 -27.465 1.00 87.19 71 ALA A C 1
ATOM 582 O O . ALA A 1 71 ? 14.237 2.033 -28.535 1.00 87.19 71 ALA A O 1
ATOM 583 N N . SER A 1 72 ? 14.292 2.238 -26.292 1.00 84.69 72 SER A N 1
ATOM 584 C CA . SER A 1 72 ? 15.752 2.083 -26.189 1.00 84.69 72 SER A CA 1
ATOM 585 C C . SER A 1 72 ? 16.220 0.648 -26.465 1.00 84.69 72 SER A C 1
ATOM 587 O O . SER A 1 72 ? 17.342 0.448 -26.934 1.00 84.69 72 SER A O 1
ATOM 589 N N . GLN A 1 73 ? 15.354 -0.348 -26.252 1.00 78.62 73 GLN A N 1
ATOM 590 C CA . GLN A 1 73 ? 15.595 -1.738 -26.650 1.00 78.62 73 GLN A CA 1
ATOM 591 C C . GLN A 1 73 ? 15.419 -1.948 -28.164 1.00 78.62 73 GLN A C 1
ATOM 593 O O . GLN A 1 73 ? 16.270 -2.562 -28.787 1.00 78.62 73 GLN A O 1
ATOM 598 N N . ILE A 1 74 ? 14.381 -1.395 -28.801 1.00 74.94 74 ILE A N 1
ATOM 599 C CA . ILE A 1 74 ? 14.108 -1.590 -30.243 1.00 74.94 74 ILE A CA 1
ATOM 600 C C . ILE A 1 74 ? 15.063 -0.776 -31.134 1.00 74.94 74 ILE A C 1
ATOM 602 O O . ILE A 1 74 ? 15.410 -1.210 -32.234 1.00 74.94 74 ILE A O 1
ATOM 606 N N . ALA A 1 75 ? 15.517 0.400 -30.684 1.00 63.12 75 ALA A N 1
ATOM 607 C CA . ALA A 1 75 ? 16.552 1.164 -31.389 1.00 63.12 75 ALA A CA 1
ATOM 608 C C . ALA A 1 75 ? 17.858 0.355 -31.554 1.00 63.12 75 ALA A C 1
ATOM 610 O O . ALA A 1 75 ? 18.566 0.532 -32.549 1.00 63.12 75 ALA A O 1
ATOM 611 N N . TYR A 1 76 ? 18.122 -0.580 -30.632 1.00 55.16 76 TYR A N 1
ATOM 612 C CA . TYR A 1 76 ? 19.259 -1.499 -30.664 1.00 55.16 76 TYR A CA 1
ATOM 613 C C . TYR A 1 76 ? 19.249 -2.425 -31.884 1.00 55.16 76 TYR A C 1
ATOM 615 O O . TYR A 1 76 ? 20.282 -2.596 -32.529 1.00 55.16 76 TYR A O 1
ATOM 623 N N . ASP A 1 77 ? 18.076 -2.940 -32.265 1.00 58.47 77 ASP A N 1
ATOM 624 C CA . ASP A 1 77 ? 17.935 -3.894 -33.374 1.00 58.47 77 ASP A CA 1
ATOM 625 C C . ASP A 1 77 ? 18.238 -3.278 -34.751 1.00 58.47 77 ASP A C 1
ATOM 627 O O . ASP A 1 77 ? 18.344 -3.999 -35.743 1.00 58.47 77 ASP A O 1
ATOM 631 N N . ARG A 1 78 ? 18.350 -1.941 -34.851 1.00 56.44 78 ARG A N 1
ATOM 632 C CA . ARG A 1 78 ? 18.442 -1.236 -36.143 1.00 56.44 78 ARG A CA 1
ATOM 633 C C . ARG A 1 78 ? 19.733 -0.441 -36.372 1.00 56.44 78 ARG A C 1
ATOM 635 O O . ARG A 1 78 ? 20.092 -0.290 -37.536 1.00 56.44 78 ARG A O 1
ATOM 642 N N . LYS A 1 79 ? 20.445 0.034 -35.338 1.00 57.78 79 LYS A N 1
ATOM 643 C CA . LYS A 1 79 ? 21.780 0.688 -35.408 1.00 57.78 79 LYS A CA 1
ATOM 644 C C . LYS A 1 79 ? 22.401 0.714 -34.010 1.00 57.78 79 LYS A C 1
ATOM 646 O O . LYS A 1 79 ? 21.808 1.369 -33.173 1.00 57.78 79 LYS A O 1
ATOM 651 N N . VAL A 1 80 ? 23.564 0.083 -33.786 1.00 54.66 80 VAL A N 1
ATOM 652 C CA . VAL A 1 80 ? 24.206 -0.117 -32.461 1.00 54.66 80 VAL A CA 1
ATOM 653 C C . VAL A 1 80 ? 24.302 1.176 -31.624 1.00 54.66 80 VAL A C 1
ATOM 655 O O . VAL A 1 80 ? 25.214 1.972 -31.850 1.00 54.66 80 VAL A O 1
ATOM 658 N N . PRO A 1 81 ? 23.418 1.373 -30.629 1.00 56.44 81 PRO A N 1
ATOM 659 C CA . PRO A 1 81 ? 23.587 2.306 -29.526 1.00 56.44 81 PRO A CA 1
ATOM 660 C C . PRO A 1 81 ? 24.362 1.586 -28.410 1.00 56.44 81 PRO A C 1
ATOM 662 O O . PRO A 1 81 ? 24.288 0.359 -28.265 1.00 56.44 81 PRO A O 1
ATOM 665 N N . LEU A 1 82 ? 25.152 2.317 -27.632 1.00 65.88 82 LEU A N 1
ATOM 666 C CA . LEU A 1 82 ? 26.027 1.712 -26.629 1.00 65.88 82 LEU A CA 1
ATOM 667 C C . LEU A 1 82 ? 25.195 1.228 -25.431 1.00 65.88 82 LEU A C 1
ATOM 669 O O . LEU A 1 82 ? 24.182 1.824 -25.080 1.00 65.88 82 LEU A O 1
ATOM 673 N N . LYS A 1 83 ? 25.631 0.151 -24.761 1.00 70.94 83 LYS A N 1
ATOM 674 C CA . LYS A 1 83 ? 25.014 -0.340 -23.506 1.00 70.94 83 LYS A CA 1
ATOM 675 C C . LYS A 1 83 ? 24.846 0.773 -22.456 1.00 70.94 83 LYS A C 1
ATOM 677 O O . LYS A 1 83 ? 23.922 0.712 -21.648 1.00 70.94 83 LYS A O 1
ATOM 682 N N . SER A 1 84 ? 25.716 1.786 -22.500 1.00 74.62 84 SER A N 1
ATOM 683 C CA . SER A 1 84 ? 25.605 3.023 -21.723 1.00 74.62 84 SER A CA 1
ATOM 684 C C . SER A 1 84 ? 24.261 3.715 -21.926 1.00 74.62 84 SER A C 1
ATOM 686 O O . SER A 1 84 ? 23.608 4.048 -20.950 1.00 74.62 84 SER A O 1
ATOM 688 N N . ASP A 1 85 ? 23.781 3.822 -23.162 1.00 79.81 85 ASP A N 1
ATOM 689 C CA . ASP A 1 85 ? 22.612 4.631 -23.522 1.00 79.81 85 ASP A CA 1
ATOM 690 C C . ASP A 1 85 ? 21.308 4.017 -22.974 1.00 79.81 85 ASP A C 1
ATOM 692 O O . ASP A 1 85 ? 20.349 4.711 -22.614 1.00 79.81 85 ASP A O 1
ATOM 696 N N . GLN A 1 86 ? 21.264 2.684 -22.871 1.00 82.38 86 GLN A N 1
ATOM 697 C CA . GLN A 1 86 ? 20.140 1.972 -22.266 1.00 82.38 86 GLN A CA 1
ATOM 698 C C . GLN A 1 86 ? 20.144 2.099 -20.740 1.00 82.38 86 GLN A C 1
ATOM 700 O O . GLN A 1 86 ? 19.093 2.346 -20.146 1.00 82.38 86 GLN A O 1
ATOM 705 N N . LEU A 1 87 ? 21.313 1.985 -20.105 1.00 87.44 87 LEU A N 1
ATOM 706 C CA . LEU A 1 87 ? 21.450 2.226 -18.668 1.00 87.44 87 LEU A CA 1
ATOM 707 C C . LEU A 1 87 ? 21.166 3.692 -18.314 1.00 87.44 87 LEU A C 1
ATOM 709 O O . LEU A 1 87 ? 20.493 3.945 -17.318 1.00 87.44 87 LEU A O 1
ATOM 713 N N . ASP A 1 88 ? 21.548 4.639 -19.169 1.00 88.62 88 ASP A N 1
ATOM 714 C CA . ASP A 1 88 ? 21.205 6.059 -19.044 1.00 88.62 88 ASP A CA 1
ATOM 715 C C . ASP A 1 88 ? 19.691 6.276 -19.138 1.00 88.62 88 ASP A C 1
ATOM 717 O O . ASP A 1 88 ? 19.108 7.062 -18.389 1.00 88.62 88 ASP A O 1
ATOM 721 N N . THR A 1 89 ? 19.007 5.532 -20.011 1.00 90.00 89 THR A N 1
ATOM 722 C CA . THR A 1 89 ? 17.539 5.551 -20.079 1.00 90.00 89 THR A CA 1
ATOM 723 C C . THR A 1 89 ? 16.921 5.097 -18.751 1.00 90.00 89 THR A C 1
ATOM 725 O O . THR A 1 89 ? 16.009 5.752 -18.241 1.00 90.00 89 THR A O 1
ATOM 728 N N . VAL A 1 90 ? 17.430 4.014 -18.155 1.00 91.88 90 VAL A N 1
ATOM 729 C CA . VAL A 1 90 ? 16.977 3.512 -16.844 1.00 91.88 90 VAL A CA 1
ATOM 730 C C . VAL A 1 90 ? 17.275 4.530 -15.735 1.00 91.88 90 VAL A C 1
ATOM 732 O O . VAL A 1 90 ? 16.376 4.847 -14.954 1.00 91.88 90 VAL A O 1
ATOM 735 N N . LEU A 1 91 ? 18.490 5.091 -15.700 1.00 91.38 91 LEU A N 1
ATOM 736 C CA . LEU A 1 91 ? 18.917 6.146 -14.767 1.00 91.38 91 LEU A CA 1
ATOM 737 C C . LEU A 1 91 ? 17.982 7.351 -14.795 1.00 91.38 91 LEU A C 1
ATOM 739 O O . LEU A 1 91 ? 17.618 7.869 -13.743 1.00 91.38 91 LEU A O 1
ATOM 743 N N . ASN A 1 92 ? 17.560 7.772 -15.985 1.00 92.06 92 ASN A N 1
ATOM 744 C CA . ASN A 1 92 ? 16.680 8.923 -16.158 1.00 92.06 92 ASN A CA 1
ATOM 745 C C . ASN A 1 92 ? 15.226 8.630 -15.760 1.00 92.06 92 ASN A C 1
ATOM 747 O O . ASN A 1 92 ? 14.516 9.524 -15.302 1.00 92.06 92 ASN A O 1
ATOM 751 N N . ILE A 1 93 ? 14.762 7.388 -15.919 1.00 95.19 93 ILE A N 1
ATOM 752 C CA . ILE A 1 93 ? 13.388 6.992 -15.575 1.00 95.19 93 ILE A CA 1
ATOM 753 C C . ILE A 1 93 ? 13.231 6.742 -14.075 1.00 95.19 93 ILE A C 1
ATOM 755 O O . ILE A 1 93 ? 12.185 7.063 -13.509 1.00 95.19 93 ILE A O 1
ATOM 759 N N . LEU A 1 94 ? 14.244 6.170 -13.421 1.00 93.44 94 LEU A N 1
ATOM 760 C CA . LEU A 1 94 ? 14.148 5.686 -12.045 1.00 93.44 94 LEU A CA 1
ATOM 761 C C . LEU A 1 94 ? 13.718 6.771 -11.029 1.00 93.44 94 LEU A C 1
ATOM 763 O O . LEU A 1 94 ? 12.808 6.492 -10.241 1.00 93.44 94 LEU A O 1
ATOM 767 N N . PRO A 1 95 ? 14.261 8.008 -11.045 1.00 93.75 95 PRO A N 1
ATOM 768 C CA . PRO A 1 95 ? 13.795 9.082 -10.169 1.00 93.75 95 PRO A CA 1
ATOM 769 C C . PRO A 1 95 ? 12.326 9.431 -10.404 1.00 93.75 95 PRO A C 1
ATOM 771 O O . PRO A 1 95 ? 11.571 9.573 -9.444 1.00 93.75 95 PRO A O 1
ATOM 774 N N . SER A 1 96 ? 11.903 9.519 -11.669 1.00 94.88 96 SER A N 1
ATOM 775 C CA . SER A 1 96 ? 10.522 9.852 -12.015 1.00 94.88 96 SER A CA 1
ATOM 776 C C . SER A 1 96 ? 9.555 8.739 -11.611 1.00 94.88 96 SER A C 1
ATOM 778 O O . SER A 1 96 ? 8.534 9.021 -10.997 1.00 94.88 96 SER A O 1
ATOM 780 N N . ALA A 1 97 ? 9.905 7.472 -11.849 1.00 94.56 97 ALA A N 1
ATOM 781 C CA . ALA A 1 97 ? 9.121 6.325 -11.397 1.00 94.56 97 ALA A CA 1
ATOM 782 C C . ALA A 1 97 ? 8.969 6.294 -9.867 1.00 94.56 97 ALA A C 1
ATOM 784 O O . ALA A 1 97 ? 7.872 6.072 -9.353 1.00 94.56 97 ALA A O 1
ATOM 785 N N . ASN A 1 98 ? 10.054 6.568 -9.136 1.00 93.06 98 ASN A N 1
ATOM 786 C CA . ASN A 1 98 ? 10.025 6.658 -7.679 1.00 93.06 98 ASN A CA 1
ATOM 787 C C . ASN A 1 98 ? 9.155 7.831 -7.202 1.00 93.06 98 ASN A C 1
ATOM 789 O O . ASN A 1 98 ? 8.378 7.682 -6.263 1.00 93.06 98 ASN A O 1
ATOM 793 N N . GLN A 1 99 ? 9.234 8.988 -7.860 1.00 94.62 99 GLN A N 1
ATOM 794 C CA . GLN A 1 99 ? 8.388 10.137 -7.548 1.00 94.62 99 GLN A CA 1
ATOM 795 C C . GLN A 1 99 ? 6.903 9.834 -7.789 1.00 94.62 99 GLN A C 1
ATOM 797 O O . GLN A 1 99 ? 6.089 10.093 -6.907 1.00 94.62 99 GLN A O 1
ATOM 802 N N . THR A 1 100 ? 6.549 9.242 -8.934 1.00 94.94 100 THR A N 1
ATOM 803 C CA . THR A 1 100 ? 5.172 8.828 -9.241 1.00 94.94 100 THR A CA 1
ATOM 804 C C . THR A 1 100 ? 4.635 7.872 -8.178 1.00 94.94 100 THR A C 1
ATOM 806 O O . THR A 1 100 ? 3.522 8.058 -7.690 1.00 94.94 100 THR A O 1
ATOM 809 N N . LEU A 1 101 ? 5.439 6.888 -7.761 1.00 94.06 101 LEU A N 1
ATOM 810 C CA . LEU A 1 101 ? 5.065 5.959 -6.698 1.00 94.06 101 LEU A CA 1
ATOM 811 C C . LEU A 1 101 ? 4.842 6.681 -5.361 1.00 94.06 101 LEU A C 1
ATOM 813 O O . LEU A 1 101 ? 3.807 6.488 -4.728 1.00 94.06 101 LEU A O 1
ATOM 817 N N . ASN A 1 102 ? 5.773 7.544 -4.948 1.00 93.19 102 ASN A N 1
ATOM 818 C CA . ASN A 1 102 ? 5.687 8.257 -3.671 1.00 93.19 102 ASN A CA 1
ATOM 819 C C . ASN A 1 102 ? 4.503 9.231 -3.617 1.00 93.19 102 ASN A C 1
ATOM 821 O O . ASN A 1 102 ? 3.851 9.333 -2.580 1.00 93.19 102 ASN A O 1
ATOM 825 N N . ASN A 1 103 ? 4.186 9.903 -4.727 1.00 93.88 103 ASN A N 1
ATOM 826 C CA . ASN A 1 103 ? 3.039 10.809 -4.811 1.00 93.88 103 ASN A CA 1
ATOM 827 C C . ASN A 1 103 ? 1.707 10.087 -4.569 1.00 93.88 103 ASN A C 1
ATOM 829 O O . ASN A 1 103 ? 0.790 10.673 -3.999 1.00 93.88 103 ASN A O 1
ATOM 833 N N . VAL A 1 104 ? 1.611 8.815 -4.967 1.00 92.88 104 VAL A N 1
ATOM 834 C CA . VAL A 1 104 ? 0.438 7.969 -4.713 1.00 92.88 104 VAL A CA 1
ATOM 835 C C . VAL A 1 104 ? 0.476 7.352 -3.315 1.00 92.88 104 VAL A C 1
ATOM 837 O O . VAL A 1 104 ? -0.554 7.274 -2.651 1.00 92.88 104 VAL A O 1
ATOM 840 N N . MET A 1 105 ? 1.649 6.918 -2.846 1.00 92.06 105 MET A N 1
ATOM 841 C CA . MET A 1 105 ? 1.790 6.275 -1.535 1.00 92.06 105 MET A CA 1
ATOM 842 C C . MET A 1 105 ? 1.550 7.236 -0.372 1.00 92.06 105 MET A C 1
ATOM 844 O O . MET A 1 105 ? 0.893 6.851 0.587 1.00 92.06 105 MET A O 1
ATOM 848 N N . LYS A 1 106 ? 2.037 8.476 -0.447 1.00 92.75 106 LYS A N 1
ATOM 849 C CA . LYS A 1 106 ? 1.930 9.439 0.656 1.00 92.75 106 LYS A CA 1
ATOM 850 C C . LYS A 1 106 ? 0.487 9.661 1.152 1.00 92.75 106 LYS A C 1
ATOM 852 O O . LYS A 1 106 ? 0.245 9.444 2.333 1.00 92.75 106 LYS A O 1
ATOM 857 N N . PRO A 1 107 ? -0.502 9.992 0.299 1.00 91.81 107 PRO A N 1
ATOM 858 C CA . PRO A 1 107 ? -1.878 10.166 0.770 1.00 91.81 107 PRO A CA 1
ATOM 859 C C . PRO A 1 107 ? -2.519 8.867 1.292 1.00 91.81 107 PRO A C 1
ATOM 861 O O . PRO A 1 107 ? -3.446 8.930 2.098 1.00 91.81 107 PRO A O 1
ATOM 864 N N . LEU A 1 108 ? -2.056 7.691 0.844 1.00 91.19 108 LEU A N 1
ATOM 865 C CA . LEU A 1 108 ? -2.473 6.404 1.414 1.00 91.19 108 LEU A CA 1
ATOM 866 C C . LEU A 1 108 ? -1.920 6.231 2.834 1.00 91.19 108 LEU A C 1
ATOM 868 O O . LEU A 1 108 ? -2.665 5.863 3.739 1.00 91.19 108 LEU A O 1
ATOM 872 N N . GLU A 1 109 ? -0.628 6.510 3.016 1.00 92.62 109 GLU A N 1
ATOM 873 C CA . GLU A 1 109 ? 0.063 6.453 4.308 1.00 92.62 109 GLU A CA 1
ATOM 874 C C . GLU A 1 109 ? -0.591 7.388 5.323 1.00 92.62 109 GLU A C 1
ATOM 876 O O . GLU A 1 109 ? -0.925 6.940 6.419 1.00 92.62 109 GLU A O 1
ATOM 881 N N . ASP A 1 110 ? -0.853 8.637 4.932 1.00 93.12 110 ASP A N 1
ATOM 882 C CA . ASP A 1 110 ? -1.488 9.641 5.787 1.00 93.12 110 ASP A CA 1
ATOM 883 C C . ASP A 1 110 ? -2.862 9.147 6.280 1.00 93.12 110 ASP A C 1
ATOM 885 O O . ASP A 1 110 ? -3.117 9.104 7.484 1.00 93.12 110 ASP A O 1
ATOM 889 N N . ARG A 1 111 ? -3.716 8.651 5.370 1.00 93.12 111 ARG A N 1
ATOM 890 C CA . ARG A 1 111 ? -5.046 8.115 5.718 1.00 93.12 111 ARG A CA 1
ATOM 891 C C . ARG A 1 111 ? -4.985 6.928 6.673 1.00 93.12 111 ARG A C 1
ATOM 893 O O . ARG A 1 111 ? -5.798 6.846 7.598 1.00 93.12 111 ARG A O 1
ATOM 900 N N . ILE A 1 112 ? -4.055 5.998 6.445 1.00 93.62 112 ILE A N 1
ATOM 901 C CA . ILE A 1 112 ? -3.870 4.824 7.307 1.00 93.62 112 ILE A CA 1
ATOM 902 C C . ILE A 1 112 ? -3.394 5.269 8.693 1.00 93.62 112 ILE A C 1
ATOM 904 O O . ILE A 1 112 ? -3.952 4.822 9.694 1.00 93.62 112 ILE A O 1
ATOM 908 N N . GLN A 1 113 ? -2.405 6.163 8.766 1.00 94.62 113 GLN A N 1
ATOM 909 C CA . GLN A 1 113 ? -1.844 6.647 10.030 1.00 94.62 113 GLN A CA 1
ATOM 910 C C . GLN A 1 113 ? -2.873 7.411 10.863 1.00 94.62 113 GLN A C 1
ATOM 912 O O . GLN A 1 113 ? -3.039 7.122 12.047 1.00 94.62 113 GLN A O 1
ATOM 917 N N . GLU A 1 114 ? -3.604 8.343 10.255 1.00 94.69 114 GLU A N 1
ATOM 918 C CA . GLU A 1 114 ? -4.664 9.093 10.934 1.00 94.69 114 GLU A CA 1
ATOM 919 C C . GLU A 1 114 ? -5.752 8.156 11.472 1.00 94.69 114 GLU A C 1
ATOM 921 O O . GLU A 1 114 ? -6.170 8.279 12.624 1.00 94.69 114 GLU A O 1
ATOM 926 N N . SER A 1 115 ? -6.173 7.177 10.665 1.00 96.00 115 SER A N 1
ATOM 927 C CA . SER A 1 115 ? -7.166 6.180 11.076 1.00 96.00 115 SER A CA 1
ATOM 928 C C . SER A 1 115 ? -6.651 5.311 12.222 1.00 96.00 115 SER A C 1
ATOM 930 O O . SER A 1 115 ? -7.383 5.050 13.175 1.00 96.00 115 SER A O 1
ATOM 932 N N . GLN A 1 116 ? -5.379 4.910 12.177 1.00 95.56 116 GLN A N 1
ATOM 933 C CA . GLN A 1 116 ? -4.746 4.133 13.239 1.00 95.56 116 GLN A CA 1
ATOM 934 C C . GLN A 1 116 ? -4.686 4.918 14.558 1.00 95.56 116 GLN A C 1
ATOM 936 O O . GLN A 1 116 ? -4.969 4.352 15.613 1.00 95.56 116 GLN A O 1
ATOM 941 N N . ILE A 1 117 ? -4.384 6.221 14.517 1.00 96.19 117 ILE A N 1
ATOM 942 C CA . ILE A 1 117 ? -4.398 7.089 15.706 1.00 96.19 117 ILE A CA 1
ATOM 943 C C . ILE A 1 117 ? -5.798 7.120 16.330 1.00 96.19 117 ILE A C 1
ATOM 945 O O . ILE A 1 117 ? -5.933 6.922 17.539 1.00 96.19 117 ILE A O 1
ATOM 949 N N . ILE A 1 118 ? -6.840 7.317 15.516 1.00 96.12 118 ILE A N 1
ATOM 950 C CA . ILE A 1 118 ? -8.226 7.357 16.000 1.00 96.12 118 ILE A CA 1
ATOM 951 C C . ILE A 1 118 ? -8.629 6.005 16.598 1.00 96.12 118 ILE A C 1
ATOM 953 O O . ILE A 1 118 ? -9.159 5.958 17.707 1.00 96.12 118 ILE A O 1
ATOM 957 N N . ILE A 1 119 ? -8.338 4.898 15.911 1.00 95.81 119 ILE A N 1
ATOM 958 C CA . ILE A 1 119 ? -8.646 3.546 16.397 1.00 95.81 119 ILE A CA 1
ATOM 959 C C . ILE A 1 119 ? -7.940 3.268 17.722 1.00 95.81 119 ILE A C 1
ATOM 961 O O . ILE A 1 119 ? -8.574 2.785 18.657 1.00 95.81 119 ILE A O 1
ATOM 965 N N . LYS A 1 120 ? -6.663 3.631 17.851 1.00 94.94 120 LYS A N 1
ATOM 966 C CA . LYS A 1 120 ? -5.922 3.483 19.106 1.00 94.94 120 LYS A CA 1
ATOM 967 C C . LYS A 1 120 ? -6.579 4.258 20.252 1.00 94.94 120 LYS A C 1
ATOM 969 O O . LYS A 1 120 ? -6.709 3.732 21.355 1.00 94.94 120 LYS A O 1
ATOM 974 N N . MET A 1 121 ? -7.040 5.485 19.997 1.00 93.62 121 MET A N 1
ATOM 975 C CA . MET A 1 121 ? -7.788 6.267 20.988 1.00 93.62 121 MET A CA 1
ATOM 976 C C . MET A 1 121 ? -9.110 5.592 21.381 1.00 93.62 121 MET A C 1
ATOM 978 O O . MET A 1 121 ? -9.426 5.531 22.570 1.00 93.62 121 MET A O 1
ATOM 982 N N . LEU A 1 122 ? -9.860 5.063 20.408 1.00 93.56 122 LEU A N 1
ATOM 983 C CA . LEU A 1 122 ? -11.110 4.332 20.648 1.00 93.56 122 LEU A CA 1
ATOM 984 C C . LEU A 1 122 ? -10.872 3.084 21.507 1.00 93.56 122 LEU A C 1
ATOM 986 O O . LEU A 1 122 ? -11.590 2.868 22.481 1.00 93.56 122 LEU A O 1
ATOM 990 N N . VAL A 1 123 ? -9.837 2.302 21.189 1.00 91.81 123 VAL A N 1
ATOM 991 C CA . VAL A 1 123 ? -9.453 1.097 21.938 1.00 91.81 123 VAL A CA 1
ATOM 992 C C . VAL A 1 123 ? -9.080 1.441 23.377 1.00 91.81 123 VAL A C 1
ATOM 994 O O . VAL A 1 123 ? -9.617 0.832 24.299 1.00 91.81 123 VAL A O 1
ATOM 997 N N . ASN A 1 124 ? -8.230 2.449 23.592 1.00 90.56 124 ASN A N 1
ATOM 998 C CA . ASN A 1 124 ? -7.850 2.882 24.940 1.00 90.56 124 ASN A CA 1
ATOM 999 C C . ASN A 1 124 ? -9.073 3.315 25.756 1.00 90.56 124 ASN A C 1
ATOM 1001 O O . ASN A 1 124 ? -9.295 2.809 26.852 1.00 90.56 124 ASN A O 1
ATOM 1005 N N . LYS A 1 125 ? -9.937 4.156 25.179 1.00 90.31 125 LYS A N 1
ATOM 1006 C CA . LYS A 1 125 ? -11.172 4.606 25.833 1.00 90.31 125 LYS A CA 1
ATOM 1007 C C . LYS A 1 125 ? -12.111 3.443 26.170 1.00 90.31 125 LYS A C 1
ATOM 1009 O O . LYS A 1 125 ? -12.776 3.463 27.205 1.00 90.31 125 LYS A O 1
ATOM 1014 N N . ALA A 1 126 ? -12.183 2.432 25.311 1.00 88.44 126 ALA A N 1
ATOM 1015 C CA . ALA A 1 126 ? -12.995 1.241 25.537 1.00 88.44 126 ALA A CA 1
ATOM 1016 C C . ALA A 1 126 ? -12.427 0.347 26.654 1.00 88.44 126 ALA A C 1
ATOM 1018 O O . ALA A 1 126 ? -13.191 -0.240 27.419 1.00 88.44 126 ALA A O 1
ATOM 1019 N N . TYR A 1 127 ? -11.101 0.286 26.800 1.00 85.69 127 TYR A N 1
ATOM 1020 C CA . TYR A 1 127 ? -10.465 -0.346 27.955 1.00 85.69 127 TYR A CA 1
ATOM 1021 C C . TYR A 1 127 ? -10.709 0.435 29.249 1.00 85.69 127 TYR A C 1
ATOM 1023 O O . TYR A 1 127 ? -11.100 -0.171 30.241 1.00 85.69 127 TYR A O 1
ATOM 1031 N N . ASP A 1 128 ? -10.529 1.756 29.239 1.00 85.69 128 ASP A N 1
ATOM 1032 C CA . ASP A 1 128 ? -10.683 2.607 30.431 1.00 85.69 128 ASP A CA 1
ATOM 1033 C C . ASP A 1 128 ? -12.126 2.620 30.957 1.00 85.69 128 ASP A C 1
ATOM 1035 O O . ASP A 1 128 ? -12.371 2.741 32.154 1.00 85.69 128 ASP A O 1
ATOM 1039 N N . SER A 1 129 ? -13.098 2.457 30.057 1.00 84.62 129 SER A N 1
ATOM 1040 C CA . SER A 1 129 ? -14.521 2.339 30.395 1.00 84.62 129 SER A CA 1
ATOM 1041 C C . SER A 1 129 ? -14.968 0.909 30.724 1.00 84.62 129 SER A C 1
ATOM 1043 O O . SER A 1 129 ? -16.164 0.679 30.895 1.00 84.62 129 SER A O 1
ATOM 1045 N N . ASN A 1 130 ? -14.039 -0.053 30.813 1.00 79.31 130 ASN A N 1
ATOM 1046 C CA . ASN A 1 130 ? -14.320 -1.481 31.016 1.00 79.31 130 ASN A CA 1
ATOM 1047 C C . ASN A 1 130 ? -15.310 -2.078 29.994 1.00 79.31 130 ASN A C 1
ATOM 1049 O O . ASN A 1 130 ? -15.971 -3.076 30.280 1.00 79.31 130 ASN A O 1
ATOM 1053 N N . MET A 1 131 ? -15.412 -1.488 28.796 1.00 75.50 131 MET A N 1
ATOM 1054 C CA . MET A 1 131 ? -16.240 -2.008 27.700 1.00 75.50 131 MET A CA 1
ATOM 1055 C C . MET A 1 131 ? -15.595 -3.206 27.007 1.00 75.50 131 MET A C 1
ATOM 1057 O O . MET A 1 131 ? -16.295 -4.054 26.459 1.00 75.50 131 MET A O 1
ATOM 1061 N N . ILE A 1 132 ? -14.263 -3.285 27.027 1.00 72.56 132 ILE A N 1
ATOM 1062 C CA . ILE A 1 132 ? -13.529 -4.457 26.554 1.00 72.56 132 ILE A CA 1
ATOM 1063 C C . ILE A 1 132 ? -13.359 -5.419 27.730 1.00 72.56 132 ILE A C 1
ATOM 1065 O O . ILE A 1 132 ? -12.407 -5.318 28.501 1.00 72.56 132 ILE A O 1
ATOM 1069 N N . GLN A 1 133 ? -14.290 -6.362 27.855 1.00 67.50 133 GLN A N 1
ATOM 1070 C CA . GLN A 1 133 ? -14.108 -7.567 28.660 1.00 67.50 133 GLN A CA 1
ATOM 1071 C C . GLN A 1 133 ? -13.915 -8.727 27.694 1.00 67.50 133 GLN A C 1
ATOM 1073 O O . GLN A 1 133 ? -14.836 -9.102 26.968 1.00 67.50 133 GLN A O 1
ATOM 1078 N N . TRP A 1 134 ? -12.689 -9.243 27.628 1.00 62.03 134 TRP A N 1
ATOM 1079 C CA . TRP A 1 134 ? -12.407 -10.426 26.830 1.00 62.03 134 TRP A CA 1
ATOM 1080 C C . TRP A 1 134 ? -13.224 -11.593 27.390 1.00 62.03 134 TRP A C 1
ATOM 1082 O O . TRP A 1 134 ? -13.090 -11.936 28.562 1.00 62.03 134 TRP A O 1
ATOM 1092 N N . ASN A 1 135 ? -14.109 -12.153 26.569 1.00 61.72 135 ASN A N 1
ATOM 1093 C CA . ASN A 1 135 ? -14.878 -13.338 26.914 1.00 61.72 135 ASN A CA 1
ATOM 1094 C C . ASN A 1 135 ? -14.239 -14.526 26.196 1.00 61.72 135 ASN A C 1
ATOM 1096 O O . ASN A 1 135 ? -14.286 -14.584 24.968 1.00 61.72 135 ASN A O 1
ATOM 1100 N N . ASP A 1 136 ? -13.689 -15.475 26.955 1.00 55.78 136 ASP A N 1
ATOM 1101 C CA . ASP A 1 136 ? -13.019 -16.675 26.434 1.00 55.78 136 ASP A CA 1
ATOM 1102 C C . ASP A 1 136 ? -13.922 -17.556 25.541 1.00 55.78 136 ASP A C 1
ATOM 1104 O O . ASP A 1 136 ? -13.433 -18.453 24.858 1.00 55.78 136 ASP A O 1
ATOM 1108 N N . GLY A 1 137 ? -15.236 -17.297 25.508 1.00 61.78 137 GLY A N 1
ATOM 1109 C CA . GLY A 1 137 ? -16.196 -17.966 24.626 1.00 61.78 137 GLY A CA 1
ATOM 1110 C C . GLY A 1 137 ? -16.370 -17.366 23.221 1.00 61.78 137 GLY A C 1
ATOM 1111 O O . GLY A 1 137 ? -17.043 -17.982 22.396 1.00 61.78 137 GLY A O 1
ATOM 1112 N N . LEU A 1 138 ? -15.812 -16.186 22.922 1.00 69.19 138 LEU A N 1
ATOM 1113 C CA . LEU A 1 138 ? -15.888 -15.547 21.599 1.00 69.19 138 LEU A CA 1
ATOM 1114 C C . LEU A 1 138 ? -14.574 -15.737 20.838 1.00 69.19 138 LEU A C 1
ATOM 1116 O O . LEU A 1 138 ? -13.495 -15.482 21.368 1.00 69.19 138 LEU A O 1
ATOM 1120 N N . ASN A 1 139 ? -14.655 -16.140 19.566 1.00 84.25 139 ASN A N 1
ATOM 1121 C CA . ASN A 1 139 ? -13.468 -16.117 18.718 1.00 84.25 139 ASN A CA 1
ATOM 1122 C C . ASN A 1 139 ? -13.034 -14.653 18.467 1.00 84.25 139 ASN A C 1
ATOM 1124 O O . ASN A 1 139 ? -13.850 -13.728 18.464 1.00 84.25 139 ASN A O 1
ATOM 1128 N N . PHE A 1 140 ? -11.727 -14.436 18.286 1.00 83.62 140 PHE A N 1
ATOM 1129 C CA . PHE A 1 140 ? -11.156 -13.092 18.143 1.00 83.62 140 PHE A CA 1
ATOM 1130 C C . PHE A 1 140 ? -11.785 -12.272 16.995 1.00 83.62 140 PHE A C 1
ATOM 1132 O O . PHE A 1 140 ? -12.116 -11.110 17.228 1.00 83.62 140 PHE A O 1
ATOM 1139 N N . PRO A 1 141 ? -12.026 -12.826 15.788 1.00 87.69 141 PRO A N 1
ATOM 1140 C CA . PRO A 1 141 ? -12.714 -12.093 14.721 1.00 87.69 141 PRO A CA 1
ATOM 1141 C C . PRO A 1 141 ? -14.114 -11.593 15.106 1.00 87.69 141 PRO A C 1
ATOM 1143 O O . PRO A 1 141 ? -14.421 -10.415 14.909 1.00 87.69 141 PRO A O 1
ATOM 1146 N N . ASP A 1 142 ? -14.947 -12.448 15.702 1.00 88.00 142 ASP A N 1
ATOM 1147 C CA . ASP A 1 142 ? -16.310 -12.094 16.110 1.00 88.00 142 ASP A CA 1
ATOM 1148 C C . ASP A 1 142 ? -16.299 -11.016 17.197 1.00 88.00 142 ASP A C 1
ATOM 1150 O O . ASP A 1 142 ? -17.119 -10.094 17.168 1.00 88.00 142 ASP A O 1
ATOM 1154 N N . PHE A 1 143 ? -15.327 -11.076 18.114 1.00 88.62 143 PHE A N 1
ATOM 1155 C CA . PHE A 1 143 ? -15.096 -10.025 19.101 1.00 88.62 143 PHE A CA 1
ATOM 1156 C C . PHE A 1 143 ? -14.784 -8.672 18.438 1.00 88.62 143 PHE A C 1
ATOM 1158 O O . PHE A 1 143 ? -15.404 -7.666 18.786 1.00 88.62 143 PHE A O 1
ATOM 1165 N N . ILE A 1 144 ? -13.880 -8.633 17.453 1.00 91.94 144 ILE A N 1
ATOM 1166 C CA . ILE A 1 144 ? -13.519 -7.395 16.742 1.00 91.94 144 ILE A CA 1
ATOM 1167 C C . ILE A 1 144 ? -14.724 -6.809 15.999 1.00 91.94 144 ILE A C 1
ATOM 1169 O O . ILE A 1 144 ? -14.985 -5.609 16.104 1.00 91.94 144 ILE A O 1
ATOM 1173 N N . HIS A 1 145 ? -15.514 -7.641 15.318 1.00 91.88 145 HIS A N 1
ATOM 1174 C CA . HIS A 1 145 ? -16.741 -7.186 14.663 1.00 91.88 145 HIS A CA 1
ATOM 1175 C C . HIS A 1 145 ? -17.785 -6.668 15.662 1.00 91.88 145 HIS A C 1
ATOM 1177 O O . HIS A 1 145 ? -18.448 -5.660 15.399 1.00 91.88 145 HIS A O 1
ATOM 1183 N N . ALA A 1 146 ? -17.949 -7.327 16.810 1.00 90.19 146 ALA A N 1
ATOM 1184 C CA . ALA A 1 146 ? -18.864 -6.877 17.855 1.00 90.19 146 ALA A CA 1
ATOM 1185 C C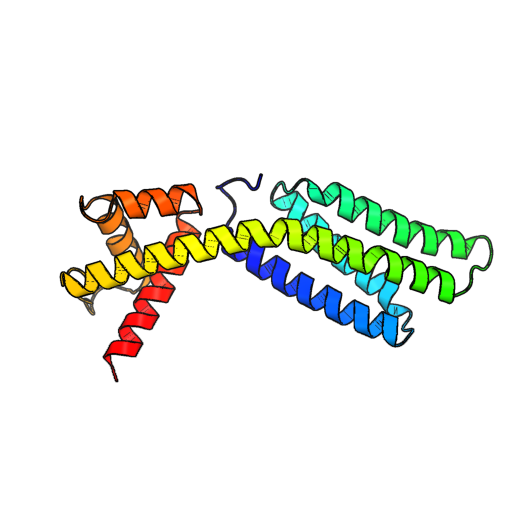 . ALA A 1 146 ? -18.425 -5.530 18.449 1.00 90.19 146 ALA A C 1
ATOM 1187 O O . ALA A 1 146 ? -19.249 -4.621 18.583 1.00 90.19 146 ALA A O 1
ATOM 1188 N N . LEU A 1 147 ? -17.130 -5.373 18.733 1.00 90.88 147 LEU A N 1
ATOM 1189 C CA . LEU A 1 147 ? -16.548 -4.133 19.241 1.00 90.88 147 LEU A CA 1
ATOM 1190 C C . LEU A 1 147 ? -16.707 -2.985 18.237 1.00 90.88 147 LEU A C 1
ATOM 1192 O O . LEU A 1 147 ? -17.127 -1.892 18.611 1.00 90.88 147 LEU A O 1
ATOM 1196 N N . TRP A 1 148 ? -16.466 -3.241 16.951 1.00 94.75 148 TRP A N 1
ATOM 1197 C CA . TRP A 1 148 ? -16.680 -2.253 15.894 1.00 94.75 148 TRP A CA 1
ATOM 1198 C C . TRP A 1 148 ? -18.142 -1.790 15.813 1.00 94.75 148 TRP A C 1
ATOM 1200 O O . TRP A 1 148 ? -18.434 -0.592 15.786 1.00 94.75 148 TRP A O 1
ATOM 1210 N N . ARG A 1 149 ? -19.097 -2.729 15.869 1.00 92.75 149 ARG A N 1
ATOM 1211 C CA . ARG A 1 149 ? -20.535 -2.405 15.911 1.00 92.75 149 ARG A CA 1
ATOM 1212 C C . ARG A 1 149 ? -20.909 -1.592 17.148 1.00 92.75 149 ARG A C 1
ATOM 1214 O O . ARG A 1 149 ? -21.796 -0.743 17.060 1.00 92.75 149 ARG A O 1
ATOM 1221 N N . LEU A 1 150 ? -20.265 -1.844 18.286 1.00 91.38 150 LEU A N 1
ATOM 1222 C CA . LEU A 1 150 ? -20.449 -1.052 19.500 1.00 91.38 150 LEU A CA 1
ATOM 1223 C C . LEU A 1 150 ? -19.948 0.376 19.283 1.00 91.38 150 LEU A C 1
ATOM 1225 O O . LEU A 1 150 ? -20.688 1.319 19.561 1.00 91.38 150 LEU A O 1
ATOM 1229 N N . PHE A 1 151 ? -18.750 0.543 18.721 1.00 94.00 151 PHE A N 1
ATOM 1230 C CA . PHE A 1 151 ? -18.181 1.856 18.415 1.00 94.00 151 PHE A CA 1
ATOM 1231 C C . PHE A 1 151 ? -19.073 2.684 17.485 1.00 94.00 151 PHE A C 1
ATOM 1233 O O . PHE A 1 151 ? -19.264 3.874 17.723 1.00 94.00 151 PHE A O 1
ATOM 1240 N N . LEU A 1 152 ? -19.718 2.052 16.501 1.00 93.19 152 LEU A N 1
ATOM 1241 C CA . LEU A 1 152 ? -20.674 2.715 15.607 1.00 93.19 152 LEU A CA 1
ATOM 1242 C C . LEU A 1 152 ? -21.988 3.139 16.284 1.00 93.19 152 LEU A C 1
ATOM 1244 O O . LEU A 1 152 ? -22.646 4.074 15.820 1.00 93.19 152 LEU A O 1
ATOM 1248 N N . LYS A 1 153 ? -22.408 2.453 17.351 1.00 91.25 153 LYS A N 1
ATOM 1249 C CA . LYS A 1 153 ? -23.703 2.688 18.014 1.00 91.25 153 LYS A CA 1
ATOM 1250 C C . LYS A 1 153 ? -23.598 3.578 19.244 1.00 91.25 153 LYS A C 1
ATOM 1252 O O . LYS A 1 153 ? -24.529 4.326 19.527 1.00 91.25 153 LYS A O 1
ATOM 1257 N N . HIS A 1 154 ? -22.496 3.490 19.976 1.00 90.38 154 HIS A N 1
ATOM 1258 C CA . HIS A 1 154 ? -22.335 4.171 21.249 1.00 90.38 154 HIS A CA 1
ATOM 1259 C C . HIS A 1 154 ? -22.003 5.657 21.041 1.00 90.38 154 HIS A C 1
ATOM 1261 O O . HIS A 1 154 ? -21.039 5.989 20.352 1.00 90.38 154 HIS A O 1
ATOM 1267 N N . GLU A 1 155 ? -22.747 6.562 21.685 1.00 87.56 155 GLU A N 1
ATOM 1268 C CA . GLU A 1 155 ? -22.640 8.022 21.482 1.00 87.56 155 GLU A CA 1
ATOM 1269 C C . GLU A 1 155 ? -21.202 8.542 21.632 1.00 87.56 155 GLU A C 1
ATOM 1271 O O . GLU A 1 155 ? -20.692 9.254 20.772 1.00 87.56 155 GLU A O 1
ATOM 1276 N N . ASN A 1 156 ? -20.505 8.075 22.671 1.00 87.62 156 ASN A N 1
ATOM 1277 C CA . ASN A 1 156 ? -19.122 8.454 22.973 1.00 87.62 156 ASN A CA 1
ATOM 1278 C C . ASN A 1 156 ? -18.050 7.996 21.960 1.00 87.62 156 ASN A C 1
ATOM 1280 O O . ASN A 1 156 ? -16.90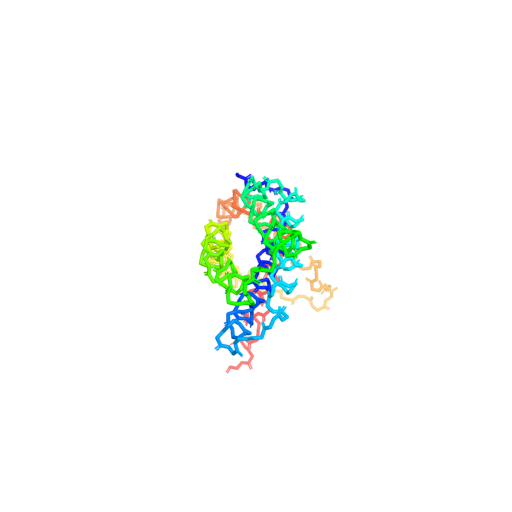6 8.442 22.085 1.00 87.62 156 ASN A O 1
ATOM 1284 N N . PHE A 1 157 ? -18.371 7.096 21.027 1.00 91.69 157 PHE A N 1
ATOM 1285 C CA . PHE A 1 157 ? -17.419 6.495 20.075 1.00 91.69 157 PHE A CA 1
ATOM 1286 C C . PHE A 1 157 ? -17.830 6.741 18.618 1.00 91.69 157 PHE A C 1
ATOM 1288 O O . PHE A 1 157 ? -16.976 6.853 17.735 1.00 91.69 157 PHE A O 1
ATOM 1295 N N . LYS A 1 158 ? -19.135 6.894 18.365 1.00 93.06 158 LYS A N 1
ATOM 1296 C CA . LYS A 1 158 ? -19.730 6.972 17.029 1.00 93.06 158 LYS A CA 1
ATOM 1297 C C . LYS A 1 158 ? -19.087 8.027 16.141 1.00 93.06 158 LYS A C 1
ATOM 1299 O O . LYS A 1 158 ? -18.719 7.717 15.014 1.00 93.06 158 LYS A O 1
ATOM 1304 N N . GLN A 1 159 ? -18.917 9.253 16.637 1.00 94.31 159 GLN A N 1
ATOM 1305 C CA . GLN A 1 159 ? -18.378 10.350 15.826 1.00 94.31 159 GLN A CA 1
ATOM 1306 C C . GLN A 1 159 ? -16.971 10.036 15.298 1.00 94.31 159 GLN A C 1
ATOM 1308 O O . GLN A 1 159 ? -16.706 10.180 14.111 1.00 94.31 159 GLN A O 1
ATOM 1313 N N . GLN A 1 160 ? -16.082 9.561 16.169 1.00 93.56 160 GLN A N 1
ATOM 1314 C CA . GLN A 1 160 ? -14.715 9.187 15.802 1.00 93.56 160 GLN A CA 1
ATOM 1315 C C . GLN A 1 160 ? -14.682 7.960 14.884 1.00 93.56 160 GLN A C 1
ATOM 1317 O O . GLN A 1 160 ? -13.868 7.895 13.971 1.00 93.56 160 GLN A O 1
ATOM 1322 N N . THR A 1 161 ? -15.602 7.019 15.081 1.00 94.56 161 THR A N 1
ATOM 1323 C CA . THR A 1 161 ? -15.714 5.815 14.246 1.00 94.56 161 THR A CA 1
ATOM 1324 C C . THR A 1 161 ? -16.153 6.154 12.821 1.00 94.56 161 THR A C 1
ATOM 1326 O O . THR A 1 161 ? -15.604 5.620 11.862 1.00 94.56 161 THR A O 1
ATOM 1329 N N . LEU A 1 162 ? -17.086 7.097 12.661 1.00 94.44 162 LEU A N 1
ATOM 1330 C CA . LEU A 1 162 ? -17.487 7.599 11.344 1.00 94.44 162 LEU A CA 1
ATOM 1331 C C . LEU A 1 162 ? -16.333 8.321 10.632 1.00 94.44 162 LEU A C 1
ATOM 1333 O O . LEU A 1 162 ? -16.124 8.090 9.447 1.00 94.44 162 LEU A O 1
ATOM 1337 N N . LEU A 1 163 ? -15.516 9.094 11.360 1.00 94.25 163 LEU A N 1
ATOM 1338 C CA . LEU A 1 163 ? -14.321 9.732 10.786 1.00 94.25 163 LEU A CA 1
ATOM 1339 C C . LEU A 1 163 ? -13.303 8.724 10.226 1.00 94.25 163 LEU A C 1
ATOM 1341 O O . LEU A 1 163 ? -12.560 9.064 9.308 1.00 94.25 163 LEU A O 1
ATOM 1345 N N . VAL A 1 164 ? -13.244 7.505 10.773 1.00 95.06 164 VAL A N 1
ATOM 1346 C CA . VAL A 1 164 ? -12.410 6.423 10.225 1.00 95.06 164 VAL A CA 1
ATOM 1347 C C . VAL A 1 164 ? -13.000 5.912 8.908 1.00 95.06 164 VAL A C 1
ATOM 1349 O O . VAL A 1 164 ? -12.269 5.789 7.927 1.00 95.06 164 VAL A O 1
ATOM 1352 N N . LEU A 1 165 ? -14.316 5.682 8.856 1.00 93.31 165 LEU A N 1
ATOM 1353 C CA . LEU A 1 165 ? -15.011 5.224 7.643 1.00 93.31 165 LEU A CA 1
ATOM 1354 C C . LEU A 1 165 ? -14.971 6.244 6.494 1.00 93.31 165 LEU A C 1
ATOM 1356 O O . LEU A 1 165 ? -14.988 5.860 5.328 1.00 93.31 165 LEU A O 1
ATOM 1360 N N . ASP A 1 166 ? -14.853 7.536 6.802 1.00 91.00 166 ASP A N 1
ATOM 1361 C CA . ASP A 1 166 ? -14.654 8.575 5.785 1.00 91.00 166 ASP A CA 1
ATOM 1362 C C . ASP A 1 166 ? -13.254 8.510 5.134 1.00 91.00 166 ASP A C 1
ATOM 1364 O O . ASP A 1 166 ? -13.029 9.051 4.044 1.00 91.00 166 ASP A O 1
ATOM 1368 N N . ARG A 1 167 ? -12.281 7.863 5.792 1.00 90.69 167 ARG A N 1
ATOM 1369 C CA . ARG A 1 167 ? -10.870 7.822 5.364 1.00 90.69 167 ARG A CA 1
ATOM 1370 C C . ARG A 1 167 ? -10.466 6.492 4.742 1.00 90.69 167 ARG A C 1
ATOM 1372 O O . ARG A 1 167 ? -9.700 6.503 3.771 1.00 90.69 167 ARG A O 1
ATOM 1379 N N . ILE A 1 168 ? -10.955 5.383 5.286 1.00 92.62 168 ILE A N 1
ATOM 1380 C CA . ILE A 1 168 ? -10.590 4.017 4.894 1.00 92.62 168 ILE A CA 1
ATOM 1381 C C . ILE A 1 168 ? -11.818 3.107 4.831 1.00 92.62 168 ILE A C 1
ATOM 1383 O O . ILE A 1 168 ? -12.905 3.460 5.281 1.00 92.62 168 ILE A O 1
ATOM 1387 N N . THR A 1 169 ? -11.632 1.917 4.263 1.00 91.88 169 THR A N 1
ATOM 1388 C CA . THR A 1 169 ? -12.691 0.905 4.183 1.00 91.88 169 THR A CA 1
ATOM 1389 C C . THR A 1 169 ? -13.000 0.315 5.563 1.00 91.88 169 THR A C 1
ATOM 1391 O O . THR A 1 169 ? -12.151 0.337 6.457 1.00 91.88 169 THR A O 1
ATOM 1394 N N . GLU A 1 170 ? -14.197 -0.252 5.740 1.00 92.94 170 GLU A N 1
ATOM 1395 C CA . GLU A 1 170 ? -14.541 -0.971 6.976 1.00 92.94 170 GLU A CA 1
ATOM 1396 C C . GLU A 1 170 ? -13.588 -2.149 7.227 1.00 92.94 170 GLU A C 1
ATOM 1398 O O . GLU A 1 170 ? -13.125 -2.327 8.350 1.00 92.94 170 GLU A O 1
ATOM 1403 N N . ASP A 1 171 ? -13.216 -2.893 6.184 1.00 92.44 171 ASP A N 1
ATOM 1404 C CA . ASP A 1 171 ? -12.278 -4.016 6.294 1.00 92.44 171 ASP A CA 1
ATOM 1405 C C . ASP A 1 171 ? -10.891 -3.565 6.782 1.00 92.44 171 ASP A C 1
ATOM 1407 O O . ASP A 1 171 ? -10.312 -4.184 7.680 1.00 92.44 171 ASP A O 1
ATOM 1411 N N . ASP A 1 172 ? -10.367 -2.455 6.245 1.00 94.06 172 ASP A N 1
ATOM 1412 C CA . ASP A 1 172 ? -9.107 -1.871 6.722 1.00 94.06 172 ASP A CA 1
ATOM 1413 C C . ASP A 1 172 ? -9.237 -1.410 8.183 1.00 94.06 172 ASP A C 1
ATOM 1415 O O . ASP A 1 172 ? -8.325 -1.608 8.988 1.00 94.06 172 ASP A O 1
ATOM 1419 N N . ALA A 1 173 ? -10.377 -0.815 8.550 1.00 94.88 173 ALA A N 1
ATOM 1420 C CA . ALA A 1 173 ? -10.633 -0.359 9.911 1.00 94.88 173 ALA A CA 1
ATOM 1421 C C . ALA A 1 173 ? -10.693 -1.527 10.906 1.00 94.88 173 ALA A C 1
ATOM 1423 O O . ALA A 1 173 ? -10.096 -1.451 11.980 1.00 94.88 173 ALA A O 1
ATOM 1424 N N . LEU A 1 174 ? -11.338 -2.635 10.534 1.00 94.38 174 LEU A N 1
ATOM 1425 C CA . LEU A 1 174 ? -11.377 -3.869 11.318 1.00 94.38 174 LEU A CA 1
ATOM 1426 C C . LEU A 1 174 ? -9.981 -4.479 11.474 1.00 94.38 174 LEU A C 1
ATOM 1428 O O . LEU A 1 174 ? -9.622 -4.913 12.570 1.00 94.38 174 LEU A O 1
ATOM 1432 N N . GLN A 1 175 ? -9.162 -4.465 10.417 1.00 93.88 175 GLN A N 1
ATOM 1433 C CA . GLN A 1 175 ? -7.775 -4.930 10.483 1.00 93.88 175 GLN A CA 1
ATOM 1434 C C . GLN A 1 175 ? -6.932 -4.081 11.445 1.00 93.88 175 GLN A C 1
ATOM 1436 O O . GLN A 1 175 ? -6.163 -4.624 12.245 1.00 93.88 175 GLN A O 1
ATOM 1441 N N . LEU A 1 176 ? -7.073 -2.754 11.395 1.00 94.62 176 LEU A N 1
ATOM 1442 C CA . LEU A 1 176 ? -6.398 -1.849 12.327 1.00 94.62 176 LEU A CA 1
ATOM 1443 C C . LEU A 1 176 ? -6.896 -2.051 13.762 1.00 94.62 176 LEU A C 1
ATOM 1445 O O . LEU A 1 176 ? -6.080 -2.123 14.678 1.00 94.62 176 LEU A O 1
ATOM 1449 N N . LEU A 1 177 ? -8.206 -2.213 13.965 1.00 94.44 177 LEU A N 1
ATOM 1450 C CA . LEU A 1 177 ? -8.793 -2.477 15.279 1.00 94.44 177 LEU A CA 1
ATOM 1451 C C . LEU A 1 177 ? -8.256 -3.778 15.883 1.00 94.44 177 LEU A C 1
ATOM 1453 O O . LEU A 1 177 ? -7.800 -3.781 17.024 1.00 94.44 177 LEU A O 1
ATOM 1457 N N . ALA A 1 178 ? -8.252 -4.861 15.106 1.00 92.19 178 ALA A N 1
ATOM 1458 C CA . ALA A 1 178 ? -7.673 -6.143 15.493 1.00 92.19 178 ALA A CA 1
ATOM 1459 C C . ALA A 1 178 ? -6.215 -5.996 15.950 1.00 92.19 178 ALA A C 1
ATOM 1461 O O . ALA A 1 178 ? -5.830 -6.506 17.004 1.00 92.19 178 ALA A O 1
ATOM 1462 N N . LYS A 1 179 ? -5.408 -5.261 15.179 1.00 91.50 179 LYS A N 1
ATOM 1463 C CA . LYS A 1 179 ? -4.003 -5.011 15.506 1.00 91.50 179 LYS A CA 1
ATOM 1464 C C . LYS A 1 179 ? -3.850 -4.260 16.832 1.00 91.50 179 LYS A C 1
ATOM 1466 O O . LYS A 1 179 ? -3.066 -4.696 17.671 1.00 91.50 179 LYS A O 1
ATOM 1471 N N . GLU A 1 180 ? -4.584 -3.168 17.030 1.00 91.50 180 GLU A N 1
ATOM 1472 C CA . GLU A 1 180 ? -4.474 -2.341 18.241 1.00 91.50 180 GLU A CA 1
ATOM 1473 C C . GLU A 1 180 ? -4.994 -3.072 19.491 1.00 91.50 180 GLU A C 1
ATOM 1475 O O . GLU A 1 180 ? -4.362 -3.010 20.545 1.00 91.50 180 GLU A O 1
ATOM 1480 N N . VAL A 1 181 ? -6.095 -3.827 19.385 1.00 88.62 181 VAL A N 1
ATOM 1481 C CA . VAL A 1 181 ? -6.615 -4.650 20.493 1.00 88.62 181 VAL A CA 1
ATOM 1482 C C . VAL A 1 181 ? -5.589 -5.696 20.923 1.00 88.62 181 VAL A C 1
ATOM 1484 O O . VAL A 1 181 ? -5.311 -5.806 22.117 1.00 88.62 181 VAL A O 1
ATOM 1487 N N . ASN A 1 182 ? -5.008 -6.428 19.968 1.00 86.62 182 ASN A N 1
ATOM 1488 C CA . ASN A 1 182 ? -4.002 -7.451 20.252 1.00 86.62 182 ASN A CA 1
ATOM 1489 C C . ASN A 1 182 ? -2.755 -6.843 20.920 1.00 86.62 182 ASN A C 1
ATOM 1491 O O . ASN A 1 182 ? -2.248 -7.370 21.906 1.00 86.62 182 ASN A O 1
ATOM 1495 N N . GLN A 1 183 ? -2.288 -5.686 20.437 1.00 84.56 183 GLN A N 1
ATOM 1496 C CA . GLN A 1 183 ? -1.158 -4.975 21.047 1.00 84.56 183 GLN A CA 1
ATOM 1497 C C . GLN A 1 183 ? -1.452 -4.537 22.488 1.00 84.56 183 GLN A C 1
ATOM 1499 O O . GLN A 1 183 ? -0.625 -4.749 23.373 1.00 84.56 183 GLN A O 1
ATOM 1504 N N . ALA A 1 184 ? -2.636 -3.975 22.741 1.00 79.19 184 ALA A N 1
ATOM 1505 C CA . ALA A 1 184 ? -3.037 -3.530 24.073 1.00 79.19 184 ALA A CA 1
ATOM 1506 C C . ALA A 1 184 ? -3.190 -4.688 25.078 1.00 79.19 184 ALA A C 1
ATOM 1508 O O . ALA A 1 184 ? -2.906 -4.499 26.260 1.00 79.19 184 ALA A O 1
ATOM 1509 N N . GLN A 1 185 ? -3.604 -5.881 24.630 1.00 72.69 185 GLN A N 1
ATOM 1510 C CA . GLN A 1 185 ? -3.640 -7.080 25.477 1.00 72.69 185 GLN A CA 1
ATOM 1511 C C . GLN A 1 185 ? -2.234 -7.512 25.905 1.00 72.69 185 GLN A C 1
ATOM 1513 O O . GLN A 1 185 ? -2.005 -7.738 27.092 1.00 72.69 185 GLN A O 1
ATOM 1518 N N . VAL A 1 186 ? -1.284 -7.566 24.966 1.00 67.19 186 VAL A N 1
ATOM 1519 C CA . VAL A 1 186 ? 0.110 -7.943 25.254 1.00 67.19 186 VAL A CA 1
ATOM 1520 C C . VAL A 1 186 ? 0.758 -6.963 26.2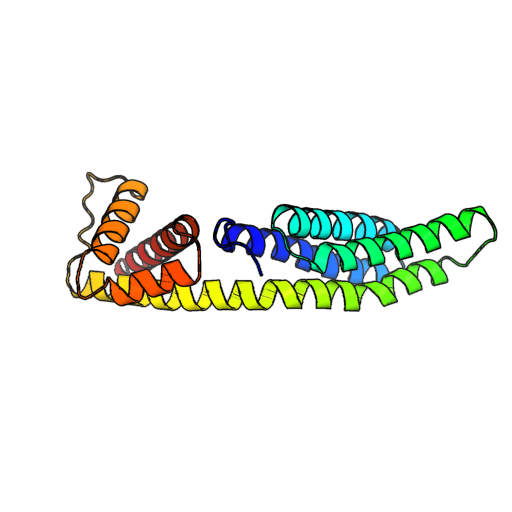36 1.00 67.19 186 VAL A C 1
ATOM 1522 O O . VAL A 1 186 ? 1.442 -7.384 27.161 1.00 67.19 186 VAL A O 1
ATOM 1525 N N . SER A 1 187 ? 0.509 -5.657 26.097 1.00 62.28 187 SER A N 1
ATOM 1526 C CA . SER A 1 187 ? 1.069 -4.641 27.002 1.00 62.28 187 SER A CA 1
ATOM 1527 C C . SER A 1 187 ? 0.512 -4.669 28.430 1.00 62.28 187 SER A C 1
ATOM 1529 O O . SER A 1 187 ? 1.113 -4.052 29.298 1.00 62.28 187 SER A O 1
ATOM 1531 N N . LYS A 1 188 ? -0.615 -5.346 28.686 1.00 57.69 188 LYS A N 1
ATOM 1532 C CA . LYS A 1 188 ? -1.199 -5.499 30.034 1.00 57.69 188 LYS A CA 1
ATOM 1533 C C . LYS A 1 188 ? -0.771 -6.790 30.747 1.00 57.69 188 LYS A C 1
ATOM 1535 O O . LYS A 1 188 ? -1.153 -6.991 31.895 1.00 57.69 188 LYS A O 1
ATOM 1540 N N . GLN A 1 189 ? -0.027 -7.670 30.072 1.00 48.69 189 GLN A N 1
ATOM 1541 C CA . GLN A 1 189 ? 0.501 -8.921 30.638 1.00 48.69 189 GLN A CA 1
ATOM 1542 C C . GLN A 1 189 ? 1.933 -8.785 31.195 1.00 48.69 189 GLN A C 1
ATOM 1544 O O . GLN A 1 189 ? 2.482 -9.767 31.693 1.00 48.69 189 GLN A O 1
ATOM 1549 N N . TYR A 1 190 ? 2.512 -7.582 31.142 1.00 39.28 190 TYR A N 1
ATOM 1550 C CA . TYR A 1 190 ? 3.813 -7.208 31.707 1.00 39.28 190 TYR A CA 1
ATOM 1551 C C . TYR A 1 190 ? 3.650 -6.017 32.651 1.00 39.28 190 TYR A C 1
ATOM 1553 O O . TYR A 1 190 ? 4.475 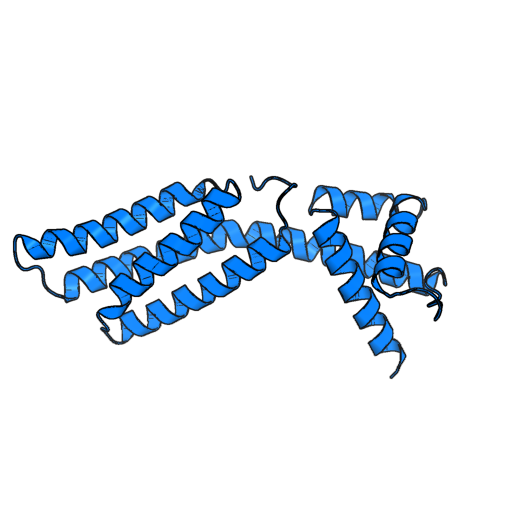-5.910 33.585 1.00 39.28 190 TYR A O 1
#